Protein AF-A0A0M0J8D7-F1 (afdb_monomer_lite)

Structure (mmCIF, N/CA/C/O backbone):
data_AF-A0A0M0J8D7-F1
#
_entry.id   AF-A0A0M0J8D7-F1
#
loop_
_atom_site.group_PDB
_atom_site.id
_atom_site.type_symbol
_atom_site.label_atom_id
_atom_site.label_alt_id
_atom_site.label_comp_id
_atom_site.label_asym_id
_atom_site.label_entity_id
_atom_site.label_seq_id
_atom_site.pdbx_PDB_ins_code
_atom_site.Cartn_x
_atom_site.Cartn_y
_atom_site.Cartn_z
_atom_site.occupancy
_atom_site.B_iso_or_equiv
_atom_site.auth_seq_id
_atom_site.auth_comp_id
_atom_site.auth_asym_id
_atom_site.auth_atom_id
_atom_site.pdbx_PDB_model_num
ATOM 1 N N . MET A 1 1 ? 0.378 -67.282 16.153 1.00 37.81 1 MET A N 1
ATOM 2 C CA . MET A 1 1 ? 0.853 -68.484 16.860 1.00 37.81 1 MET A CA 1
ATOM 3 C C . MET A 1 1 ? 2.179 -68.114 17.503 1.00 37.81 1 MET A C 1
ATOM 5 O O . MET A 1 1 ? 3.101 -67.848 16.753 1.00 37.81 1 MET A O 1
ATOM 9 N N . ARG A 1 2 ? 2.188 -68.047 18.844 1.00 37.50 2 ARG A N 1
ATOM 10 C CA . ARG A 1 2 ? 3.319 -68.252 19.772 1.00 37.50 2 ARG A CA 1
ATOM 11 C C . ARG A 1 2 ? 4.526 -67.300 19.645 1.00 37.50 2 ARG A C 1
ATOM 13 O O . ARG A 1 2 ? 5.194 -67.279 18.626 1.00 37.50 2 ARG A O 1
ATOM 20 N N . ASP A 1 3 ? 4.711 -66.379 20.596 1.00 36.59 3 ASP A N 1
ATOM 21 C CA . ASP A 1 3 ? 5.315 -66.588 21.939 1.00 36.59 3 ASP A CA 1
ATOM 22 C C . ASP A 1 3 ? 6.854 -66.568 21.854 1.00 36.59 3 ASP A C 1
ATOM 24 O O . ASP A 1 3 ? 7.405 -67.104 20.905 1.00 36.59 3 ASP A O 1
ATOM 28 N N . LEU A 1 4 ? 7.662 -66.074 22.793 1.00 40.12 4 LEU A N 1
ATOM 29 C CA . LEU A 1 4 ? 7.554 -65.312 24.045 1.00 40.12 4 LEU A CA 1
ATOM 30 C C . LEU A 1 4 ? 9.008 -65.317 24.617 1.00 40.12 4 LEU A C 1
ATOM 32 O O . LEU A 1 4 ? 9.836 -66.108 24.172 1.00 40.12 4 LEU A O 1
ATOM 36 N N . ILE A 1 5 ? 9.248 -64.547 25.689 1.00 43.06 5 ILE A N 1
ATOM 37 C CA . ILE A 1 5 ? 10.208 -64.826 26.800 1.00 43.06 5 ILE A CA 1
ATOM 38 C C . ILE A 1 5 ? 11.645 -64.329 26.577 1.00 43.06 5 ILE A C 1
ATOM 40 O O . ILE A 1 5 ? 12.376 -64.832 25.739 1.00 43.06 5 ILE A O 1
ATOM 44 N N . ARG A 1 6 ? 12.047 -63.222 27.224 1.00 38.97 6 ARG A N 1
ATOM 45 C CA . ARG A 1 6 ? 12.309 -62.964 28.671 1.00 38.97 6 ARG A CA 1
ATOM 46 C C . ARG A 1 6 ? 13.721 -63.388 29.090 1.00 38.97 6 ARG A C 1
ATOM 48 O O . ARG A 1 6 ? 14.104 -64.540 28.954 1.00 38.97 6 ARG A O 1
ATOM 55 N N . GLY A 1 7 ? 14.381 -62.468 29.785 1.00 33.91 7 GLY A N 1
ATOM 56 C CA . GLY A 1 7 ? 15.445 -62.745 30.743 1.00 33.91 7 GLY A CA 1
ATOM 57 C C . GLY A 1 7 ? 15.498 -61.608 31.764 1.00 33.91 7 GLY A C 1
ATOM 58 O O . GLY A 1 7 ? 15.910 -60.504 31.435 1.00 33.91 7 GLY A O 1
ATOM 59 N N . ALA A 1 8 ? 15.005 -61.878 32.970 1.00 40.25 8 ALA A N 1
ATOM 60 C CA . ALA A 1 8 ? 14.951 -61.005 34.141 1.00 40.25 8 ALA A CA 1
ATOM 61 C C . ALA A 1 8 ? 15.731 -61.661 35.287 1.00 40.25 8 ALA A C 1
ATOM 63 O O . ALA A 1 8 ? 15.717 -62.884 35.329 1.00 40.25 8 ALA A O 1
ATOM 64 N N . THR A 1 9 ? 16.294 -60.867 36.213 1.00 37.16 9 THR A N 1
ATOM 65 C CA . THR A 1 9 ? 16.461 -61.112 37.680 1.00 37.16 9 THR A CA 1
ATOM 66 C C . THR A 1 9 ? 17.324 -59.969 38.249 1.00 37.16 9 THR A C 1
ATOM 68 O O . THR A 1 9 ? 18.354 -59.672 37.657 1.00 37.16 9 THR A O 1
ATOM 71 N N . ILE A 1 10 ? 16.919 -59.123 39.211 1.00 41.34 10 ILE A N 1
ATOM 72 C CA . ILE A 1 10 ? 16.513 -59.272 40.636 1.00 41.34 10 ILE A CA 1
ATOM 73 C C . ILE A 1 10 ? 17.674 -59.635 41.588 1.00 41.34 10 ILE A C 1
ATOM 75 O O . ILE A 1 10 ? 18.275 -60.693 41.458 1.00 41.34 10 ILE A O 1
ATOM 79 N N . GLY A 1 11 ? 17.878 -58.789 42.611 1.00 33.66 11 GLY A N 1
ATOM 80 C CA . GLY A 1 11 ? 18.661 -59.043 43.835 1.00 33.66 11 GLY A CA 1
ATOM 81 C C . GLY A 1 11 ? 18.731 -57.785 44.725 1.00 33.66 11 GLY A C 1
ATOM 82 O O . GLY A 1 11 ? 19.517 -56.893 44.447 1.00 33.66 11 GLY A O 1
ATOM 83 N N . VAL A 1 12 ? 17.727 -57.508 45.570 1.00 36.34 12 VAL A N 1
ATOM 84 C CA . VAL A 1 12 ? 17.666 -57.741 47.039 1.00 36.34 12 VAL A CA 1
ATOM 85 C C . VAL A 1 12 ? 18.679 -56.947 47.897 1.00 36.34 12 VAL A C 1
ATOM 87 O O . VAL A 1 12 ? 19.819 -57.345 48.076 1.00 36.34 12 VAL A O 1
ATOM 90 N N . GLY A 1 13 ? 18.178 -55.850 48.482 1.00 37.44 13 GLY A N 1
ATOM 91 C CA . GLY A 1 13 ? 18.170 -55.487 49.912 1.00 37.44 13 GLY A CA 1
ATOM 92 C C . GLY A 1 13 ? 19.424 -55.563 50.801 1.00 37.44 13 GLY A C 1
ATOM 93 O O . GLY A 1 13 ? 19.939 -56.640 51.076 1.00 37.44 13 GLY A O 1
ATOM 94 N N . ARG A 1 14 ? 19.723 -54.442 51.482 1.00 45.62 14 ARG A N 1
ATOM 95 C CA . ARG A 1 14 ? 20.054 -54.412 52.924 1.00 45.62 14 ARG A CA 1
ATOM 96 C C . ARG A 1 14 ? 19.881 -53.002 53.516 1.00 45.62 14 ARG A C 1
ATOM 98 O O . ARG A 1 14 ? 20.359 -52.022 52.962 1.00 45.62 14 ARG A O 1
ATOM 105 N N . ARG A 1 15 ? 19.165 -52.929 54.643 1.00 46.25 15 ARG A N 1
ATOM 106 C CA . ARG A 1 15 ? 19.035 -51.765 55.542 1.00 46.25 15 ARG A CA 1
ATOM 107 C C . ARG A 1 15 ? 20.333 -51.594 56.334 1.00 46.25 15 ARG A C 1
ATOM 109 O O . ARG A 1 15 ? 20.867 -52.626 56.710 1.00 46.25 15 ARG A O 1
ATOM 116 N N . PHE A 1 16 ? 20.734 -50.369 56.693 1.00 33.72 16 PHE A N 1
ATOM 117 C CA . PHE A 1 16 ? 21.273 -50.046 58.027 1.00 33.72 16 PHE A CA 1
ATOM 118 C C . PHE A 1 16 ? 21.328 -48.529 58.298 1.00 33.72 16 PHE A C 1
ATOM 120 O O . PHE A 1 16 ? 21.781 -47.754 57.468 1.00 33.72 16 PHE A O 1
ATOM 127 N N . ALA A 1 17 ? 20.877 -48.207 59.515 1.00 36.12 17 ALA A N 1
ATOM 128 C CA . ALA A 1 17 ? 21.330 -47.193 60.470 1.00 36.12 17 ALA A CA 1
ATOM 129 C C . ALA A 1 17 ? 21.266 -45.682 60.157 1.00 36.12 17 ALA A C 1
ATOM 131 O O . ALA A 1 17 ? 21.927 -45.130 59.287 1.00 36.12 17 ALA A O 1
ATOM 132 N N . ILE A 1 18 ? 20.498 -45.043 61.039 1.00 43.62 18 ILE A N 1
ATOM 133 C CA . ILE A 1 18 ? 20.386 -43.625 61.365 1.00 43.62 18 ILE A CA 1
ATOM 134 C C . ILE A 1 18 ? 21.693 -43.143 62.010 1.00 43.62 18 ILE A C 1
ATOM 136 O O . ILE A 1 18 ? 22.132 -43.746 62.987 1.00 43.62 18 ILE A O 1
ATOM 140 N N . THR A 1 19 ? 22.211 -41.998 61.563 1.00 40.44 19 THR A N 1
ATOM 141 C CA . THR A 1 19 ? 23.046 -41.124 62.400 1.00 40.44 19 THR A CA 1
ATOM 142 C C . THR A 1 19 ? 22.584 -39.686 62.203 1.00 40.44 19 THR A C 1
ATOM 144 O O . THR A 1 19 ? 22.763 -39.097 61.140 1.00 40.44 19 THR A O 1
ATOM 147 N N . ALA A 1 20 ? 21.941 -39.143 63.234 1.00 43.81 20 ALA A N 1
ATOM 148 C CA . ALA A 1 20 ? 21.615 -37.732 63.338 1.00 43.81 20 ALA A CA 1
ATOM 149 C C . ALA A 1 20 ? 22.877 -36.945 63.713 1.00 43.81 20 ALA A C 1
ATOM 151 O O . ALA A 1 20 ? 23.539 -37.266 64.698 1.00 43.81 20 ALA A O 1
ATOM 152 N N . LEU A 1 21 ? 23.174 -35.893 62.956 1.00 41.44 21 LEU A N 1
ATOM 153 C CA . LEU A 1 21 ? 24.102 -34.837 63.345 1.00 41.44 21 LEU A CA 1
ATOM 154 C C . LEU A 1 21 ? 23.408 -33.507 63.061 1.00 41.44 21 LEU A C 1
ATOM 156 O O . LEU A 1 21 ? 23.333 -33.042 61.926 1.00 41.44 21 LEU A O 1
ATOM 160 N N . ALA A 1 22 ? 22.828 -32.942 64.117 1.00 42.38 22 ALA A N 1
ATOM 161 C CA . ALA A 1 22 ? 22.293 -31.595 64.121 1.00 42.38 22 ALA A CA 1
ATOM 162 C C . ALA A 1 22 ? 23.469 -30.611 64.151 1.00 42.38 22 ALA A C 1
ATOM 164 O O . ALA A 1 22 ? 24.171 -30.516 65.155 1.00 42.38 22 ALA A O 1
ATOM 165 N N . TYR A 1 23 ? 23.670 -29.879 63.057 1.00 40.47 23 TYR A N 1
ATOM 166 C CA . TYR A 1 23 ? 24.496 -28.677 63.055 1.00 40.47 23 TYR A CA 1
ATOM 167 C C . TYR A 1 23 ? 23.589 -27.450 63.004 1.00 40.47 23 TYR A C 1
ATOM 169 O O . TYR A 1 23 ? 22.896 -27.191 62.023 1.00 40.47 23 TYR A O 1
ATOM 177 N N . SER A 1 24 ? 23.603 -26.719 64.114 1.00 42.72 24 SER A N 1
ATOM 178 C CA . SER A 1 24 ? 23.078 -25.366 64.259 1.00 42.72 24 SER A CA 1
ATOM 179 C C . SER A 1 24 ? 23.873 -24.423 63.351 1.00 42.72 24 SER A C 1
ATOM 181 O O . SER A 1 24 ? 25.087 -24.298 63.519 1.00 42.72 24 SER A O 1
ATOM 183 N N . MET A 1 25 ? 23.191 -23.733 62.437 1.00 45.09 25 MET A N 1
ATOM 184 C CA . MET A 1 25 ? 23.732 -22.591 61.697 1.00 45.09 25 MET A CA 1
ATOM 185 C C . MET A 1 25 ? 22.893 -21.340 62.013 1.00 45.09 25 MET A C 1
ATOM 187 O O . MET A 1 25 ? 21.662 -21.414 61.971 1.00 45.09 25 MET A O 1
ATOM 191 N N . PRO A 1 26 ? 23.528 -20.205 62.352 1.00 42.81 26 PRO A N 1
ATOM 192 C CA . PRO A 1 26 ? 22.847 -18.976 62.734 1.00 42.81 26 PRO A CA 1
ATOM 193 C C . PRO A 1 26 ? 22.347 -18.167 61.525 1.00 42.81 26 PRO A C 1
ATOM 195 O O . PRO A 1 26 ? 23.035 -18.028 60.521 1.00 42.81 26 PRO A O 1
ATOM 198 N N . GLY A 1 27 ? 21.143 -17.610 61.691 1.00 42.28 27 GLY A N 1
ATOM 199 C CA . GLY A 1 27 ? 20.664 -16.316 61.191 1.00 42.28 27 GLY A CA 1
ATOM 200 C C . GLY A 1 27 ? 21.062 -15.846 59.789 1.00 42.28 27 GLY A C 1
ATOM 201 O O . GLY A 1 27 ? 22.088 -15.197 59.621 1.00 42.28 27 GLY A O 1
ATOM 202 N N . PHE A 1 28 ? 20.133 -15.977 58.839 1.00 43.53 28 PHE A N 1
ATOM 203 C CA . PHE A 1 28 ? 20.026 -15.048 57.713 1.00 43.53 28 PHE A CA 1
ATOM 204 C C . PHE A 1 28 ? 18.751 -14.212 57.864 1.00 43.53 28 PHE A C 1
ATOM 206 O O . PHE A 1 28 ? 17.645 -14.740 57.980 1.00 43.53 28 PHE A O 1
ATOM 213 N N . LEU A 1 29 ? 18.937 -12.892 57.899 1.00 45.25 29 LEU A N 1
ATOM 214 C CA . LEU A 1 29 ? 17.895 -11.870 57.892 1.00 45.25 29 LEU A CA 1
ATOM 215 C C . LEU A 1 29 ? 17.047 -12.001 56.619 1.00 45.25 29 LEU A C 1
ATOM 217 O O . LEU A 1 29 ? 17.518 -11.709 55.520 1.00 45.25 29 LEU A O 1
ATOM 221 N N . ALA A 1 30 ? 15.786 -12.407 56.769 1.00 41.81 30 ALA A N 1
ATOM 222 C CA . ALA A 1 30 ? 14.791 -12.298 55.712 1.00 41.81 30 ALA A CA 1
ATOM 223 C C . ALA A 1 30 ? 14.386 -10.824 55.570 1.00 41.81 30 ALA A C 1
ATOM 225 O O . ALA A 1 30 ? 13.682 -10.273 56.417 1.00 41.81 30 ALA A O 1
ATOM 226 N N . THR A 1 31 ? 14.841 -10.167 54.506 1.00 46.31 31 THR A N 1
ATOM 227 C CA . THR A 1 31 ? 14.277 -8.885 54.080 1.00 46.31 31 THR A CA 1
ATOM 228 C C . THR A 1 31 ? 12.949 -9.168 53.381 1.00 46.31 31 THR A C 1
ATOM 230 O O . THR A 1 31 ? 12.898 -9.757 52.303 1.00 46.31 31 THR A O 1
ATOM 233 N N . ALA A 1 32 ? 11.845 -8.802 54.030 1.00 47.59 32 ALA A N 1
ATOM 234 C CA . ALA A 1 32 ? 10.519 -8.868 53.435 1.00 47.59 32 ALA A CA 1
ATOM 235 C C . ALA A 1 32 ? 10.397 -7.774 52.362 1.00 47.59 32 ALA A C 1
ATOM 237 O O . ALA A 1 32 ? 10.208 -6.601 52.678 1.00 47.59 32 ALA A O 1
ATOM 238 N N . TYR A 1 33 ? 10.524 -8.150 51.089 1.00 47.41 33 TYR A N 1
ATOM 239 C CA . TYR A 1 33 ? 10.099 -7.304 49.976 1.00 47.41 33 TYR A CA 1
ATOM 240 C C . TYR A 1 33 ? 8.565 -7.336 49.904 1.00 47.41 33 TYR A C 1
ATOM 242 O O . TYR A 1 33 ? 7.971 -8.321 49.458 1.00 47.41 33 TYR A O 1
ATOM 250 N N . ASP A 1 34 ? 7.935 -6.258 50.377 1.00 46.12 34 ASP A N 1
ATOM 251 C CA . ASP A 1 34 ? 6.499 -5.984 50.255 1.00 46.12 34 ASP A CA 1
ATOM 252 C C . ASP A 1 34 ? 6.120 -5.927 48.765 1.00 46.12 34 ASP A C 1
ATOM 254 O O . ASP A 1 34 ? 6.292 -4.921 48.075 1.00 46.12 34 ASP A O 1
ATOM 258 N N . SER A 1 35 ? 5.662 -7.060 48.235 1.00 46.75 35 SER A N 1
ATOM 259 C CA . SER A 1 35 ? 5.188 -7.183 46.860 1.00 46.75 35 SER A CA 1
ATOM 260 C C . SER A 1 35 ? 3.765 -6.640 46.771 1.00 46.75 35 SER A C 1
ATOM 262 O O . SER A 1 35 ? 2.796 -7.399 46.707 1.00 46.75 35 SER A O 1
ATOM 264 N N . ARG A 1 36 ? 3.624 -5.311 46.745 1.00 48.12 36 ARG A N 1
ATOM 265 C CA . ARG A 1 36 ? 2.353 -4.664 46.402 1.00 48.12 36 ARG A CA 1
ATOM 266 C C . ARG A 1 36 ? 2.020 -4.944 44.940 1.00 48.12 36 ARG A C 1
ATOM 268 O O . ARG A 1 36 ? 2.460 -4.243 44.032 1.00 48.12 36 ARG A O 1
ATOM 275 N N . ARG A 1 37 ? 1.207 -5.975 44.709 1.00 48.69 37 ARG A N 1
ATOM 276 C CA . ARG A 1 37 ? 0.473 -6.144 43.454 1.00 48.69 37 ARG A CA 1
ATOM 277 C C . ARG A 1 37 ? -0.537 -5.004 43.338 1.00 48.69 37 ARG A C 1
ATOM 279 O O . ARG A 1 37 ? -1.601 -5.050 43.944 1.00 48.69 37 ARG A O 1
ATOM 286 N N . ILE A 1 38 ? -0.203 -3.987 42.551 1.00 44.97 38 ILE A N 1
ATOM 287 C CA . ILE A 1 38 ? -1.183 -3.018 42.060 1.00 44.97 38 ILE A CA 1
ATOM 288 C C . ILE A 1 38 ? -1.980 -3.723 40.960 1.00 44.97 38 ILE A C 1
ATOM 290 O O . ILE A 1 38 ? -1.576 -3.758 39.801 1.00 44.97 38 ILE A O 1
ATOM 294 N N . THR A 1 39 ? -3.102 -4.339 41.319 1.00 46.41 39 THR A N 1
ATOM 295 C CA . THR A 1 39 ? -4.117 -4.750 40.345 1.00 46.41 39 THR A CA 1
ATOM 296 C C . THR A 1 39 ? -4.970 -3.536 40.001 1.00 46.41 39 THR A C 1
ATOM 298 O O . THR A 1 39 ? -5.992 -3.290 40.636 1.00 46.41 39 THR A O 1
ATOM 301 N N . ALA A 1 40 ? -4.551 -2.763 39.002 1.00 43.03 40 ALA A N 1
ATOM 302 C CA . ALA A 1 40 ? -5.431 -1.816 38.328 1.00 43.03 40 ALA A CA 1
ATOM 303 C C . ALA A 1 40 ? -6.112 -2.542 37.158 1.00 43.03 40 ALA A C 1
ATOM 305 O O . ALA A 1 40 ? -5.673 -2.461 36.015 1.00 43.03 40 ALA A O 1
ATOM 306 N N . ALA A 1 41 ? -7.168 -3.300 37.455 1.00 45.81 41 ALA A N 1
ATOM 307 C CA . ALA A 1 41 ? -8.135 -3.682 36.434 1.00 45.81 41 ALA A CA 1
ATOM 308 C C . ALA A 1 41 ? -9.018 -2.453 36.182 1.00 45.81 41 ALA A C 1
ATOM 310 O O . ALA A 1 41 ? -9.966 -2.198 36.922 1.00 45.81 41 ALA A O 1
ATOM 311 N N . ALA A 1 42 ? -8.649 -1.641 35.191 1.00 50.19 42 ALA A N 1
ATOM 312 C CA . ALA A 1 42 ? -9.525 -0.593 34.691 1.00 50.19 42 ALA A CA 1
ATOM 313 C C . ALA A 1 42 ? -10.775 -1.263 34.104 1.00 50.19 42 ALA A C 1
ATOM 315 O O . ALA A 1 42 ? -10.676 -2.106 33.212 1.00 50.19 42 ALA A O 1
ATOM 316 N N . ALA A 1 43 ? -11.941 -0.918 34.648 1.00 42.47 43 ALA A N 1
ATOM 317 C CA . ALA A 1 43 ? -13.224 -1.301 34.089 1.00 42.47 43 ALA A CA 1
ATOM 318 C C . ALA A 1 43 ? -13.313 -0.752 32.658 1.00 42.47 43 ALA A C 1
ATOM 320 O O . ALA A 1 43 ? -13.221 0.457 32.448 1.00 42.47 43 ALA A O 1
ATOM 321 N N . ALA A 1 44 ? -13.449 -1.643 31.677 1.00 48.84 44 ALA A N 1
ATOM 322 C CA . ALA A 1 44 ? -13.788 -1.254 30.320 1.00 48.84 44 ALA A CA 1
ATOM 323 C C . ALA A 1 44 ? -15.239 -0.759 30.334 1.00 48.84 44 ALA A C 1
ATOM 325 O O . ALA A 1 44 ? -16.164 -1.557 30.483 1.00 48.84 44 ALA A O 1
ATOM 326 N N . GLU A 1 45 ? -15.441 0.556 30.232 1.00 49.09 45 GLU A N 1
ATOM 327 C CA . GLU A 1 45 ? -16.731 1.078 29.790 1.00 49.09 45 GLU A CA 1
ATOM 328 C C . GLU A 1 45 ? -17.041 0.485 28.413 1.00 49.09 45 GLU A C 1
ATOM 330 O O . GLU A 1 45 ? -16.179 0.450 27.530 1.00 49.09 45 GLU A O 1
ATOM 335 N N . ASP A 1 46 ? -18.277 0.027 28.232 1.00 46.31 46 ASP A N 1
ATOM 336 C CA . ASP A 1 46 ? -18.786 -0.470 26.957 1.00 46.31 46 ASP A CA 1
ATOM 337 C C . ASP A 1 46 ? -19.027 0.726 26.019 1.00 46.31 46 ASP A C 1
ATOM 339 O O . ASP A 1 46 ? -20.144 1.214 25.821 1.00 46.31 46 ASP A O 1
ATOM 343 N N . VAL A 1 47 ? -17.932 1.297 25.511 1.00 63.75 47 VAL A N 1
ATOM 344 C CA . VAL A 1 47 ? -17.972 2.418 24.575 1.00 63.75 47 VAL A CA 1
ATOM 345 C C . VAL A 1 47 ? -18.508 1.894 23.251 1.00 63.75 47 VAL A C 1
ATOM 347 O O . VAL A 1 47 ? -17.799 1.262 22.465 1.00 63.75 47 VAL A O 1
ATOM 350 N N . LYS A 1 48 ? -19.779 2.190 22.971 1.00 75.38 48 LYS A N 1
ATOM 351 C CA . LYS A 1 48 ? -20.396 1.887 21.680 1.00 75.38 48 LYS A CA 1
ATOM 352 C C . LYS A 1 48 ? -19.705 2.693 20.576 1.00 75.38 48 LYS A C 1
ATOM 354 O O . LYS A 1 48 ? -20.008 3.870 20.374 1.00 75.38 48 LYS A O 1
ATOM 359 N N . LEU A 1 49 ? -18.792 2.041 19.858 1.00 82.44 49 LEU A N 1
ATOM 360 C CA . LEU A 1 49 ? -18.052 2.632 18.745 1.00 82.44 49 LEU A CA 1
ATOM 361 C C . LEU A 1 49 ? -19.014 3.166 17.676 1.00 82.44 49 LEU A C 1
ATOM 363 O O . LEU A 1 49 ? -19.947 2.478 17.250 1.00 82.44 49 LEU A O 1
ATOM 367 N N . LYS A 1 50 ? -18.773 4.400 17.224 1.00 91.69 50 LYS A N 1
ATOM 368 C CA . LYS A 1 50 ? -19.508 5.032 16.123 1.00 91.69 50 LYS A CA 1
ATOM 369 C C . LYS A 1 50 ? -18.574 5.210 14.935 1.00 91.69 50 LYS A C 1
ATOM 371 O O . LYS A 1 50 ? -17.463 5.710 15.080 1.00 91.69 50 LYS A O 1
ATOM 376 N N . PHE A 1 51 ? -19.050 4.847 13.749 1.00 95.31 51 PHE A N 1
ATOM 377 C CA . PHE A 1 51 ? -18.296 4.979 12.506 1.00 95.31 51 PHE A CA 1
ATOM 378 C C . PHE A 1 51 ? -19.010 5.929 11.550 1.00 95.31 51 PHE A C 1
ATOM 380 O O . PHE A 1 51 ? -20.217 5.826 11.331 1.00 95.31 51 PHE A O 1
ATOM 387 N N . LYS A 1 52 ? -18.247 6.842 10.951 1.00 95.62 52 LYS A N 1
ATOM 388 C CA . LYS A 1 52 ? -18.687 7.669 9.832 1.00 95.62 52 LYS A CA 1
ATOM 389 C C . LYS A 1 52 ? -18.427 6.911 8.533 1.00 95.62 52 LYS A C 1
ATOM 391 O O . LYS A 1 52 ? -17.284 6.555 8.251 1.00 95.62 52 LYS A O 1
ATOM 396 N N . ARG A 1 53 ? -19.474 6.699 7.728 1.00 96.94 53 ARG A N 1
ATOM 397 C CA . ARG A 1 53 ? -19.349 6.139 6.373 1.00 96.94 53 ARG A CA 1
ATOM 398 C C . ARG A 1 53 ? -18.565 7.096 5.472 1.00 96.94 53 ARG A C 1
ATOM 400 O O . ARG A 1 53 ? -18.795 8.305 5.507 1.00 96.94 53 ARG A O 1
ATOM 407 N N . LEU A 1 54 ? -17.668 6.546 4.660 1.00 97.06 54 LEU A N 1
ATOM 408 C CA . LEU A 1 54 ? -16.926 7.286 3.643 1.00 97.06 54 LEU A CA 1
ATOM 409 C C . LEU A 1 54 ? -17.649 7.202 2.292 1.00 97.06 54 LEU A C 1
ATOM 411 O O . LEU A 1 54 ? -18.176 6.155 1.917 1.00 97.06 54 LEU A O 1
ATOM 415 N N . SER A 1 55 ? -17.709 8.333 1.593 1.00 94.31 55 SER A N 1
ATOM 416 C CA . SER A 1 55 ? -18.208 8.452 0.223 1.00 94.31 55 SER A CA 1
ATOM 417 C C . SER A 1 55 ? -17.504 9.647 -0.433 1.00 94.31 55 SER A C 1
ATOM 419 O O . SER A 1 55 ? -17.814 10.782 -0.060 1.00 94.31 55 SER A O 1
ATOM 421 N N . PRO A 1 56 ? -16.557 9.430 -1.364 1.00 95.62 56 PRO A N 1
ATOM 422 C CA . PRO A 1 56 ? -16.069 8.131 -1.851 1.00 95.62 56 PRO A CA 1
ATOM 423 C C . PRO A 1 56 ? -15.333 7.314 -0.771 1.00 95.62 56 PRO A C 1
ATOM 425 O O . PRO A 1 56 ? -14.962 7.846 0.278 1.00 95.62 56 PRO A O 1
ATOM 428 N N . ILE A 1 57 ? -15.160 6.011 -1.019 1.00 96.88 57 ILE A N 1
ATOM 429 C CA . ILE A 1 57 ? -14.329 5.136 -0.176 1.00 96.88 57 ILE A CA 1
ATOM 430 C C . ILE A 1 57 ? -12.845 5.510 -0.305 1.00 96.88 57 ILE A C 1
ATOM 432 O O . ILE A 1 57 ? -12.453 6.225 -1.226 1.00 96.88 57 ILE A O 1
ATOM 436 N N . GLN A 1 58 ? -12.027 5.028 0.626 1.00 97.81 58 GLN A N 1
ATOM 437 C CA . GLN A 1 58 ? -10.570 5.205 0.614 1.00 97.81 58 GLN A CA 1
ATOM 438 C C . GLN A 1 58 ? -9.873 3.846 0.545 1.00 97.81 58 GLN A C 1
ATOM 440 O O . GLN A 1 58 ? -10.528 2.811 0.659 1.00 97.81 58 GLN A O 1
ATOM 445 N N . PHE A 1 59 ? -8.550 3.834 0.387 1.00 97.69 59 PHE A N 1
ATOM 446 C CA . PHE A 1 59 ? -7.793 2.600 0.179 1.00 97.69 59 PHE A CA 1
ATOM 447 C C . PHE A 1 59 ? -6.548 2.576 1.055 1.00 97.69 59 PHE A C 1
ATOM 449 O O . PHE A 1 59 ? -5.759 3.520 1.042 1.00 97.69 59 PHE A O 1
ATOM 456 N N . ILE A 1 60 ? -6.353 1.497 1.810 1.00 98.19 60 ILE A N 1
ATOM 457 C CA . ILE A 1 60 ? -5.131 1.288 2.592 1.00 98.19 60 ILE A CA 1
ATOM 458 C C . ILE A 1 60 ? -4.214 0.343 1.828 1.00 98.19 60 ILE A C 1
ATOM 460 O O . ILE A 1 60 ? -4.611 -0.778 1.522 1.00 98.19 60 ILE A O 1
ATOM 464 N N . ALA A 1 61 ? -2.978 0.777 1.584 1.00 97.50 61 ALA A N 1
ATOM 465 C CA . ALA A 1 61 ? -1.885 -0.093 1.173 1.00 97.50 61 ALA A CA 1
ATOM 466 C C . ALA A 1 61 ? -1.253 -0.696 2.435 1.00 97.50 61 ALA A C 1
ATOM 468 O O . ALA A 1 61 ? -0.534 -0.008 3.167 1.00 97.50 61 ALA A O 1
ATOM 469 N N . ALA A 1 62 ? -1.532 -1.971 2.695 1.00 97.38 62 ALA A N 1
ATOM 470 C CA . ALA A 1 62 ? -1.138 -2.686 3.902 1.00 97.38 62 ALA A CA 1
ATOM 471 C C . ALA A 1 62 ? -0.072 -3.746 3.614 1.00 97.38 62 ALA A C 1
ATOM 473 O O . ALA A 1 62 ? -0.217 -4.589 2.729 1.00 97.38 62 ALA A O 1
ATOM 474 N N . LYS A 1 63 ? 0.987 -3.751 4.422 1.00 96.06 63 LYS A N 1
ATOM 475 C CA . LYS A 1 63 ? 2.023 -4.784 4.398 1.00 96.06 63 LYS A CA 1
ATOM 476 C C . LYS A 1 63 ? 1.910 -5.679 5.625 1.00 96.06 63 LYS A C 1
ATOM 478 O O . LYS A 1 63 ? 2.109 -5.214 6.746 1.00 96.06 63 LYS A O 1
ATOM 483 N N . GLY A 1 64 ? 1.682 -6.966 5.408 1.00 94.94 64 GLY A N 1
ATOM 484 C CA . GLY A 1 64 ? 1.600 -7.962 6.468 1.00 94.94 64 GLY A CA 1
ATOM 485 C C . GLY A 1 64 ? 1.540 -9.373 5.903 1.00 94.94 64 GLY A C 1
ATOM 486 O O . GLY A 1 64 ? 1.482 -9.561 4.688 1.00 94.94 64 GLY A O 1
ATOM 487 N N . ASP A 1 65 ? 1.577 -10.355 6.796 1.00 95.06 65 ASP A N 1
ATOM 488 C CA . ASP A 1 65 ? 1.276 -11.740 6.449 1.00 95.06 65 ASP A CA 1
ATOM 489 C C . ASP A 1 65 ? -0.217 -11.844 6.065 1.00 95.06 65 ASP A C 1
ATOM 491 O O . ASP A 1 65 ? -1.058 -11.403 6.857 1.00 95.06 65 ASP A O 1
ATOM 495 N N . PRO A 1 66 ? -0.570 -12.360 4.868 1.00 94.00 66 PRO A N 1
ATOM 496 C CA . PRO A 1 66 ? -1.964 -12.509 4.446 1.00 94.00 66 PRO A CA 1
ATOM 497 C C . PRO A 1 66 ? -2.810 -13.340 5.420 1.00 94.00 66 PRO A C 1
ATOM 499 O O . PRO A 1 66 ? -4.003 -13.071 5.544 1.00 94.00 66 PRO A O 1
ATOM 502 N N . ASP A 1 67 ? -2.209 -14.285 6.144 1.00 96.38 67 ASP A N 1
ATOM 503 C CA . ASP A 1 67 ? -2.925 -15.174 7.064 1.00 96.38 67 ASP A CA 1
ATOM 504 C C . ASP A 1 67 ? -3.042 -14.591 8.486 1.00 96.38 67 ASP A C 1
ATOM 506 O O . ASP A 1 67 ? -3.678 -15.177 9.364 1.00 96.38 67 ASP A O 1
ATOM 510 N N . ALA A 1 68 ? -2.465 -13.411 8.735 1.00 98.00 68 ALA A N 1
ATOM 511 C CA . ALA A 1 68 ? -2.500 -12.772 10.043 1.00 98.00 68 ALA A CA 1
ATOM 512 C C . ALA A 1 68 ? -3.763 -11.925 10.252 1.00 98.00 68 ALA A C 1
ATOM 514 O O . ALA A 1 68 ? -4.185 -11.155 9.389 1.00 98.00 68 ALA A O 1
ATOM 515 N N . SER A 1 69 ? -4.318 -11.998 11.463 1.00 98.50 69 SER A N 1
ATOM 516 C CA . SER A 1 69 ? -5.365 -11.093 11.957 1.00 98.50 69 SER A CA 1
ATOM 517 C C . SER A 1 69 ? -4.809 -9.938 12.801 1.00 98.50 69 SER A C 1
ATOM 519 O O . SER A 1 69 ? -5.566 -9.082 13.252 1.00 98.50 69 SER A O 1
ATOM 521 N N . SER A 1 70 ? -3.501 -9.912 13.063 1.00 98.56 70 SER A N 1
ATOM 522 C CA . SER A 1 70 ? -2.815 -8.858 13.815 1.00 98.56 70 SER A CA 1
ATOM 523 C C . SER A 1 70 ? -1.320 -8.849 13.528 1.00 98.56 70 SER A C 1
ATOM 525 O O . SER A 1 70 ? -0.752 -9.888 13.194 1.00 98.56 70 SER A O 1
ATOM 527 N N . GLY A 1 71 ? -0.660 -7.715 13.737 1.00 98.12 71 GLY A N 1
ATOM 528 C CA . GLY A 1 71 ? 0.782 -7.597 13.558 1.00 98.12 71 GLY A CA 1
ATOM 529 C C . GLY A 1 71 ? 1.331 -6.241 13.985 1.00 98.12 71 GLY A C 1
ATOM 530 O O . GLY A 1 71 ? 0.726 -5.519 14.776 1.00 98.12 71 GLY A O 1
ATOM 531 N N . THR A 1 72 ? 2.502 -5.906 13.452 1.00 98.25 72 THR A N 1
ATOM 532 C CA . THR A 1 72 ? 3.184 -4.614 13.619 1.00 98.25 72 THR A CA 1
ATOM 533 C C . THR A 1 72 ? 3.521 -4.021 12.248 1.00 98.25 72 THR A C 1
ATOM 535 O O . THR A 1 72 ? 3.302 -4.665 11.218 1.00 98.25 72 THR A O 1
ATOM 538 N N . GLY A 1 73 ? 4.065 -2.802 12.208 1.00 97.69 73 GLY A N 1
ATOM 539 C CA . GLY A 1 73 ? 4.531 -2.176 10.970 1.00 97.69 73 GLY A CA 1
ATOM 540 C C . GLY A 1 73 ? 3.506 -1.279 10.271 1.00 97.69 73 GLY A C 1
ATOM 541 O O . GLY A 1 73 ? 3.751 -0.874 9.131 1.00 97.69 73 GLY A O 1
ATOM 542 N N . ALA A 1 74 ? 2.371 -0.972 10.911 1.00 98.19 74 ALA A N 1
ATOM 543 C CA . ALA A 1 74 ? 1.332 -0.117 10.335 1.00 98.19 74 ALA A CA 1
ATOM 544 C C . ALA A 1 74 ? 1.808 1.326 10.087 1.00 98.19 74 ALA A C 1
ATOM 546 O O . ALA A 1 74 ? 1.264 2.010 9.226 1.00 98.19 74 ALA A O 1
ATOM 547 N N . GLU A 1 75 ? 2.877 1.778 10.749 1.00 97.31 75 GLU A N 1
ATOM 548 C CA . GLU A 1 75 ? 3.528 3.070 10.492 1.00 97.31 75 GLU A CA 1
ATOM 549 C C . GLU A 1 75 ? 4.146 3.186 9.096 1.00 97.31 75 GLU A C 1
ATOM 551 O O . GLU A 1 75 ? 4.427 4.286 8.625 1.00 97.31 75 GLU A O 1
ATOM 556 N N . LYS A 1 76 ? 4.346 2.050 8.421 1.00 96.94 76 LYS A N 1
ATOM 557 C CA . LYS A 1 76 ? 4.820 1.997 7.036 1.00 96.94 76 LYS A CA 1
ATOM 558 C C . LYS A 1 76 ? 3.670 1.924 6.041 1.00 96.94 76 LYS A C 1
ATOM 560 O O . LYS A 1 76 ? 3.922 2.071 4.851 1.00 96.94 76 LYS A O 1
ATOM 565 N N . TRP A 1 77 ? 2.445 1.653 6.491 1.00 98.12 77 TRP A N 1
ATOM 566 C CA . TRP A 1 77 ? 1.290 1.518 5.610 1.00 98.12 77 TRP A CA 1
ATOM 567 C C . TRP A 1 77 ? 0.887 2.870 5.025 1.00 98.12 77 TRP A C 1
ATOM 569 O O . TRP A 1 77 ? 1.172 3.934 5.578 1.00 98.12 77 TRP A O 1
ATOM 579 N N . GLY A 1 78 ? 0.217 2.809 3.881 1.00 97.81 78 GLY A N 1
ATOM 580 C CA . GLY A 1 78 ? -0.219 3.985 3.143 1.00 97.81 78 GLY A CA 1
ATOM 581 C C . GLY A 1 78 ? -1.737 4.118 3.095 1.00 97.81 78 GLY A C 1
ATOM 582 O O . GLY A 1 78 ? -2.450 3.121 3.161 1.00 97.81 78 GLY A O 1
ATOM 583 N N . LEU A 1 79 ? -2.224 5.347 2.932 1.00 98.12 79 LEU A N 1
ATOM 584 C CA . LEU A 1 79 ? -3.622 5.678 2.676 1.00 98.12 79 LEU A CA 1
ATOM 585 C C . LEU A 1 79 ? -3.750 6.488 1.379 1.00 98.12 79 LEU A C 1
ATOM 587 O O . LEU A 1 79 ? -3.229 7.603 1.274 1.00 98.12 79 LEU A O 1
ATOM 591 N N . TRP A 1 80 ? -4.522 5.972 0.429 1.00 98.00 80 TRP A N 1
ATOM 592 C CA . TRP A 1 80 ? -5.052 6.744 -0.687 1.00 98.00 80 TRP A CA 1
ATOM 593 C C . TRP A 1 80 ? -6.452 7.251 -0.344 1.00 98.00 80 TRP A C 1
ATOM 595 O O . TRP A 1 80 ? -7.349 6.476 -0.008 1.00 98.00 80 TRP A O 1
ATOM 605 N N . ARG A 1 81 ? -6.639 8.574 -0.405 1.00 97.00 81 ARG A N 1
ATOM 606 C CA . ARG A 1 81 ? -7.944 9.215 -0.160 1.00 97.00 81 ARG A CA 1
ATOM 607 C C . ARG A 1 81 ? -8.846 9.239 -1.395 1.00 97.00 81 ARG A C 1
ATOM 609 O O . ARG A 1 81 ? -10.046 9.439 -1.252 1.00 97.00 81 ARG A O 1
ATOM 616 N N . GLU A 1 82 ? -8.249 9.050 -2.563 1.00 95.19 82 GLU A N 1
ATOM 617 C CA . GLU A 1 82 ? -8.893 8.903 -3.866 1.00 95.19 82 GLU A CA 1
ATOM 618 C C . GLU A 1 82 ? -8.468 7.562 -4.461 1.00 95.19 82 GLU A C 1
ATOM 620 O O . GLU A 1 82 ? -7.429 7.030 -4.075 1.00 95.19 82 GLU A O 1
ATOM 625 N N . ASP A 1 83 ? -9.246 7.025 -5.397 1.00 93.69 83 ASP A N 1
ATOM 626 C CA . ASP A 1 83 ? -8.879 5.798 -6.103 1.00 93.69 83 ASP A CA 1
ATOM 627 C C . ASP A 1 83 ? -7.615 6.026 -6.957 1.00 93.69 83 ASP A C 1
ATOM 629 O O . ASP A 1 83 ? -7.647 6.841 -7.890 1.00 93.69 83 ASP A O 1
ATOM 633 N N . PRO A 1 84 ? -6.490 5.349 -6.654 1.00 93.94 84 PRO A N 1
ATOM 634 C CA . PRO A 1 84 ? -5.252 5.531 -7.399 1.00 93.94 84 PRO A CA 1
ATOM 635 C C . PRO A 1 84 ? -5.285 4.877 -8.791 1.00 93.94 84 PRO A C 1
ATOM 637 O O . PRO A 1 84 ? -4.485 5.263 -9.644 1.00 93.94 84 PRO A O 1
ATOM 640 N N . GLY A 1 85 ? -6.195 3.930 -9.052 1.00 92.69 85 GLY A N 1
ATOM 641 C CA . GLY A 1 85 ? -6.250 3.154 -10.295 1.00 92.69 85 GLY A CA 1
ATOM 642 C C . GLY A 1 85 ? -6.494 4.022 -11.536 1.00 92.69 85 GLY A C 1
ATOM 643 O O . GLY A 1 85 ? -5.631 4.075 -12.416 1.00 92.69 85 GLY A O 1
ATOM 644 N N . PRO A 1 86 ? -7.599 4.792 -11.608 1.00 94.94 86 PRO A N 1
ATOM 645 C CA . PRO A 1 86 ? -7.873 5.706 -12.725 1.00 94.94 86 PRO A CA 1
ATOM 646 C C . PRO A 1 86 ? -6.832 6.822 -12.899 1.00 94.94 86 PRO A C 1
ATOM 648 O O . PRO A 1 86 ? -6.757 7.445 -13.958 1.00 94.94 86 PRO A O 1
ATOM 651 N N . ARG A 1 87 ? -6.040 7.092 -11.855 1.00 95.62 87 ARG A N 1
ATOM 652 C CA . ARG A 1 87 ? -4.980 8.110 -11.834 1.00 95.62 87 ARG A CA 1
ATOM 653 C C . ARG A 1 87 ? -3.624 7.551 -12.282 1.00 95.62 87 ARG A C 1
ATOM 655 O O . ARG A 1 87 ? -2.691 8.336 -12.460 1.00 95.62 87 ARG A O 1
ATOM 662 N N . GLY A 1 88 ? -3.502 6.230 -12.426 1.00 96.69 88 GLY A N 1
ATOM 663 C CA . GLY A 1 88 ? -2.259 5.533 -12.725 1.00 96.69 88 GLY A CA 1
ATOM 664 C C . GLY A 1 88 ? -1.785 5.672 -14.175 1.00 96.69 88 GLY A C 1
ATOM 665 O O . GLY A 1 88 ? -2.503 6.119 -15.071 1.00 96.69 88 GLY A O 1
ATOM 666 N N . VAL A 1 89 ? -0.547 5.247 -14.425 1.00 97.94 89 VAL A N 1
ATOM 667 C CA . VAL A 1 89 ? 0.075 5.223 -15.756 1.00 97.94 89 VAL A CA 1
ATOM 668 C C . VAL A 1 89 ? 0.679 3.849 -16.008 1.00 97.94 89 VAL A C 1
ATOM 670 O O . VAL A 1 89 ? 1.520 3.406 -15.238 1.00 97.94 89 VAL A O 1
ATOM 673 N N . TYR A 1 90 ? 0.302 3.183 -17.100 1.00 98.12 90 TYR A N 1
ATOM 674 C CA . TYR A 1 90 ? 0.878 1.885 -17.467 1.00 98.12 90 TYR A CA 1
ATOM 675 C C . TYR A 1 90 ? 2.411 1.909 -17.543 1.00 98.12 90 TYR A C 1
ATOM 677 O O . TYR A 1 90 ? 2.993 2.851 -18.081 1.00 98.12 90 TYR A O 1
ATOM 685 N N . LEU A 1 91 ? 3.055 0.823 -17.108 1.00 98.25 91 LEU A N 1
ATOM 686 C CA . LEU A 1 91 ? 4.501 0.613 -17.225 1.00 98.25 91 LEU A CA 1
ATOM 687 C C . LEU A 1 91 ? 4.984 0.783 -18.671 1.00 98.25 91 LEU A C 1
ATOM 689 O O . LEU A 1 91 ? 5.986 1.455 -18.899 1.00 98.25 91 LEU A O 1
ATOM 693 N N . ARG A 1 92 ? 4.228 0.264 -19.653 1.00 97.94 92 ARG A N 1
ATOM 694 C CA . ARG A 1 92 ? 4.514 0.446 -21.096 1.00 97.94 92 ARG A CA 1
ATOM 695 C C . ARG A 1 92 ? 4.489 1.900 -21.578 1.00 97.94 92 ARG A C 1
ATOM 697 O O . ARG A 1 92 ? 4.959 2.173 -22.670 1.00 97.94 92 ARG A O 1
ATOM 704 N N . ASP A 1 93 ? 3.909 2.811 -20.801 1.00 97.38 93 ASP A N 1
ATOM 705 C CA . ASP A 1 93 ? 3.829 4.234 -21.125 1.00 97.38 93 ASP A CA 1
ATOM 706 C C . ASP A 1 93 ? 4.783 5.082 -20.261 1.00 97.38 93 ASP A C 1
ATOM 708 O O . ASP A 1 93 ? 4.748 6.311 -20.365 1.00 97.38 93 ASP A O 1
ATOM 712 N N . TYR A 1 94 ? 5.611 4.472 -19.399 1.00 96.69 94 TYR A N 1
ATOM 713 C CA . TYR A 1 94 ? 6.446 5.191 -18.430 1.00 96.69 94 TYR A CA 1
ATOM 714 C C . TYR A 1 94 ? 7.320 6.264 -19.089 1.00 96.69 94 TYR A C 1
ATOM 716 O O . TYR A 1 94 ? 7.269 7.427 -18.682 1.00 96.69 94 TYR A O 1
ATOM 724 N N . GLU A 1 95 ? 8.071 5.917 -20.135 1.00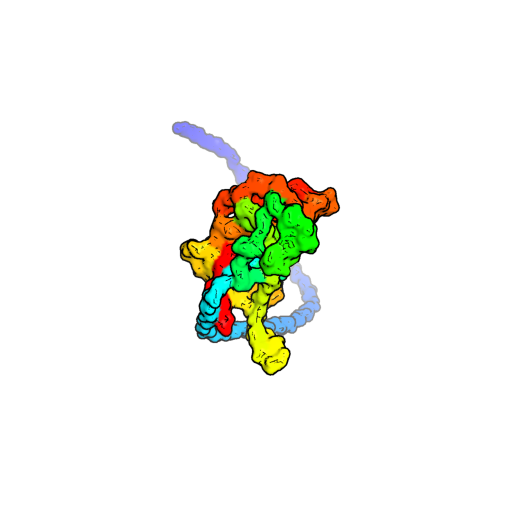 95.75 95 GLU A N 1
ATOM 725 C CA . GLU A 1 95 ? 8.987 6.866 -20.777 1.00 95.75 95 GLU A CA 1
ATOM 726 C C . GLU A 1 95 ? 8.219 8.045 -21.395 1.00 95.75 95 GLU A C 1
ATOM 728 O O . GLU A 1 95 ? 8.561 9.213 -21.200 1.00 95.75 95 GLU A O 1
ATOM 733 N N . LYS A 1 96 ? 7.105 7.755 -22.075 1.00 95.69 96 LYS A N 1
ATOM 734 C CA . LYS A 1 96 ? 6.292 8.753 -22.783 1.00 95.69 96 LYS A CA 1
ATOM 735 C C . LYS A 1 96 ? 5.472 9.655 -21.854 1.00 95.69 96 LYS A C 1
ATOM 737 O O . LYS A 1 96 ? 5.326 10.848 -22.137 1.00 95.69 96 LYS A O 1
ATOM 742 N N . LYS A 1 97 ? 4.862 9.089 -20.810 1.00 96.06 97 LYS A N 1
ATOM 743 C CA . LYS A 1 97 ? 3.876 9.776 -19.957 1.00 96.06 97 LYS A CA 1
ATOM 744 C C . LYS A 1 97 ? 4.437 10.248 -18.619 1.00 96.06 97 LYS A C 1
ATOM 746 O O . LYS A 1 97 ? 3.818 11.123 -18.026 1.00 96.06 97 LYS A O 1
ATOM 751 N N . LEU A 1 98 ? 5.567 9.706 -18.161 1.00 96.38 98 LEU A N 1
ATOM 752 C CA . LEU A 1 98 ? 6.193 10.081 -16.891 1.00 96.38 98 LEU A CA 1
ATOM 753 C C . LEU A 1 98 ? 7.608 10.619 -17.100 1.00 96.38 98 LEU A C 1
ATOM 755 O O . LEU A 1 98 ? 7.820 11.813 -16.901 1.00 96.38 98 LEU A O 1
ATOM 759 N N . ALA A 1 99 ? 8.570 9.799 -17.532 1.00 95.81 99 ALA A N 1
ATOM 760 C CA . ALA A 1 99 ? 9.977 10.214 -17.594 1.00 95.81 99 ALA A CA 1
ATOM 761 C C . ALA A 1 99 ? 10.178 11.441 -18.503 1.00 95.81 99 ALA A C 1
ATOM 763 O O . ALA A 1 99 ? 10.738 12.454 -18.079 1.00 95.81 99 ALA A O 1
ATOM 764 N N . GLY A 1 100 ? 9.599 11.418 -19.708 1.00 94.75 100 GLY A N 1
ATOM 765 C CA . GLY A 1 100 ? 9.604 12.540 -20.653 1.00 94.75 100 GLY A CA 1
ATOM 766 C C . GLY A 1 100 ? 8.793 13.768 -20.211 1.00 94.75 100 GLY A C 1
ATOM 767 O O . GLY A 1 100 ? 8.778 14.779 -20.913 1.00 94.75 100 GLY A O 1
ATOM 768 N N . LYS A 1 101 ? 8.107 13.695 -19.065 1.00 95.56 101 LYS A N 1
ATOM 769 C CA . LYS A 1 101 ? 7.320 14.771 -18.442 1.00 95.56 101 LYS A CA 1
ATOM 770 C C . LYS A 1 101 ? 7.858 15.154 -17.059 1.00 95.56 101 LYS A C 1
ATOM 772 O O . LYS A 1 101 ? 7.125 15.694 -16.239 1.00 95.56 101 LYS A O 1
ATOM 777 N N . GLY A 1 102 ? 9.136 14.873 -16.792 1.00 95.88 102 GLY A N 1
ATOM 778 C CA . GLY A 1 102 ? 9.771 15.211 -15.516 1.00 95.88 102 GLY A CA 1
ATOM 779 C C . GLY A 1 102 ? 9.276 14.356 -14.347 1.00 95.88 102 GLY A C 1
ATOM 780 O O . GLY A 1 102 ? 9.291 14.818 -13.213 1.00 95.88 102 GLY A O 1
ATOM 781 N N . ASN A 1 103 ? 8.836 13.124 -14.623 1.00 96.25 103 ASN A N 1
ATOM 782 C CA . ASN A 1 103 ? 8.236 12.195 -13.661 1.00 96.25 103 ASN A CA 1
ATOM 783 C C . ASN A 1 103 ? 6.927 12.694 -13.025 1.00 96.25 103 ASN A C 1
ATOM 785 O O . ASN A 1 103 ? 6.593 12.284 -11.915 1.00 96.25 103 ASN A O 1
ATOM 789 N N . VAL A 1 104 ? 6.171 13.540 -13.730 1.00 96.69 104 VAL A N 1
ATOM 790 C CA . VAL A 1 104 ? 4.848 14.020 -13.305 1.00 96.69 104 VAL A CA 1
ATOM 791 C C . VAL A 1 104 ? 3.768 13.367 -14.164 1.00 96.69 104 VAL A C 1
ATOM 793 O O . VAL A 1 104 ? 3.808 13.437 -15.393 1.00 96.69 104 VAL A O 1
ATOM 796 N N . ALA A 1 105 ? 2.806 12.716 -13.516 1.00 95.81 105 ALA A N 1
ATOM 797 C CA . ALA A 1 105 ? 1.687 12.047 -14.163 1.00 95.81 105 ALA A CA 1
ATOM 798 C C . ALA A 1 105 ? 0.634 13.045 -14.674 1.00 95.81 105 ALA A C 1
ATOM 800 O O . ALA A 1 105 ? 0.522 14.150 -14.142 1.00 95.81 105 ALA A O 1
ATOM 801 N N . PRO A 1 106 ? -0.229 12.651 -15.633 1.00 94.81 106 PRO A N 1
ATOM 802 C CA . PRO A 1 106 ? -1.340 13.492 -16.089 1.00 94.81 106 PRO A CA 1
ATOM 803 C C . PRO A 1 106 ? -2.277 13.964 -14.966 1.00 94.81 106 PRO A C 1
ATOM 805 O O . PRO A 1 106 ? -2.834 15.053 -15.054 1.00 94.81 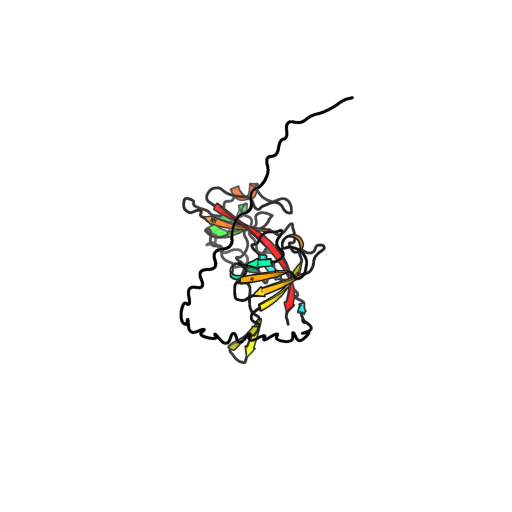106 PRO A O 1
ATOM 808 N N . ALA A 1 107 ? -2.424 13.169 -13.902 1.00 94.56 107 ALA A N 1
ATOM 809 C CA . ALA A 1 107 ? -3.222 13.511 -12.723 1.00 94.56 107 ALA A CA 1
ATOM 810 C C . ALA A 1 107 ? -2.487 14.422 -11.709 1.00 94.56 107 ALA A C 1
ATOM 812 O O . ALA A 1 107 ? -3.015 14.690 -10.632 1.00 94.56 107 ALA A O 1
ATOM 813 N N . GLY A 1 108 ? -1.279 14.898 -12.035 1.00 95.69 108 GLY A N 1
ATOM 814 C CA . GLY A 1 108 ? -0.528 15.896 -11.266 1.00 95.69 108 GLY A CA 1
ATOM 815 C C . GLY A 1 108 ? 0.342 15.354 -10.128 1.00 95.69 108 GLY A C 1
ATOM 816 O O . GLY A 1 108 ? 1.060 16.130 -9.503 1.00 95.69 108 GLY A O 1
ATOM 817 N N . TRP A 1 109 ? 0.313 14.047 -9.858 1.00 96.19 109 TRP A N 1
ATOM 818 C CA . TRP A 1 109 ? 1.204 13.409 -8.886 1.00 96.19 109 TRP A CA 1
ATOM 819 C C . TRP A 1 109 ? 2.575 13.098 -9.501 1.00 96.19 109 TRP A C 1
ATOM 821 O O . TRP A 1 109 ? 2.700 12.920 -10.713 1.00 96.19 109 TRP A O 1
ATOM 831 N N . SER A 1 110 ? 3.605 13.009 -8.659 1.00 95.88 110 SER A N 1
ATOM 832 C CA . SER A 1 110 ? 4.976 12.710 -9.088 1.00 95.88 110 SER A CA 1
ATOM 833 C C . SER A 1 110 ? 5.389 11.289 -8.720 1.00 95.88 110 SER A C 1
ATOM 835 O O . SER A 1 110 ? 5.014 10.784 -7.661 1.00 95.88 110 SER A O 1
ATOM 837 N N . VAL A 1 111 ? 6.207 10.662 -9.565 1.00 95.12 111 VAL A N 1
ATOM 838 C CA . VAL A 1 111 ? 6.833 9.363 -9.291 1.00 95.12 111 VAL A CA 1
ATOM 839 C C . VAL A 1 111 ? 8.308 9.537 -8.935 1.00 95.12 111 VAL A C 1
ATOM 841 O O . VAL A 1 111 ? 9.030 10.273 -9.604 1.00 95.12 111 VAL A O 1
ATOM 844 N N . ASP A 1 112 ? 8.782 8.823 -7.913 1.00 95.19 112 ASP A N 1
ATOM 845 C CA . ASP A 1 112 ? 10.213 8.556 -7.747 1.00 95.19 112 ASP A CA 1
ATOM 846 C C . ASP A 1 112 ? 10.554 7.272 -8.522 1.00 95.19 112 ASP A C 1
ATOM 848 O O . ASP A 1 112 ? 10.101 6.190 -8.136 1.00 95.19 112 ASP A O 1
ATOM 852 N N . PRO A 1 113 ? 11.368 7.330 -9.592 1.00 94.00 113 PRO A N 1
ATOM 853 C CA . PRO A 1 113 ? 11.754 6.133 -10.333 1.00 94.00 113 PRO A CA 1
ATOM 854 C C . PRO A 1 113 ? 12.465 5.084 -9.467 1.00 94.00 113 PRO A C 1
ATOM 856 O O . PRO A 1 113 ? 12.499 3.920 -9.837 1.00 94.00 113 PRO A O 1
ATOM 859 N N . ARG A 1 114 ? 13.028 5.460 -8.313 1.00 94.94 114 ARG A N 1
ATOM 860 C CA . ARG A 1 114 ? 13.709 4.544 -7.385 1.00 94.94 114 ARG A CA 1
ATOM 861 C C . ARG A 1 114 ? 12.768 3.935 -6.344 1.00 94.94 114 ARG A C 1
ATOM 863 O O . ARG A 1 114 ? 13.197 3.084 -5.566 1.00 94.94 114 ARG A O 1
ATOM 870 N N . ARG A 1 115 ? 11.511 4.369 -6.281 1.00 95.62 115 ARG A N 1
ATOM 871 C CA . ARG A 1 115 ? 10.487 3.782 -5.417 1.00 95.62 115 ARG A CA 1
ATOM 872 C C . ARG A 1 115 ? 9.115 4.009 -6.030 1.00 95.62 115 ARG A C 1
ATOM 874 O O . ARG A 1 115 ? 8.513 5.063 -5.847 1.00 95.62 115 ARG A O 1
ATOM 881 N N . PHE A 1 116 ? 8.605 2.991 -6.707 1.00 96.94 116 PHE A N 1
ATOM 882 C CA . PHE A 1 116 ? 7.344 3.079 -7.432 1.00 96.94 116 PHE A CA 1
ATOM 883 C C . PHE A 1 116 ? 6.367 1.984 -7.000 1.00 96.94 116 PHE A C 1
ATOM 885 O O . PHE A 1 116 ? 6.769 0.887 -6.603 1.00 96.94 116 PHE A O 1
ATOM 892 N N . TYR A 1 117 ? 5.083 2.330 -7.049 1.00 97.38 117 TYR A N 1
ATOM 893 C CA . TYR A 1 117 ? 3.954 1.480 -6.684 1.00 97.38 117 TYR A CA 1
ATOM 894 C C . TYR A 1 117 ? 3.274 1.043 -7.974 1.00 97.38 117 TYR A C 1
ATOM 896 O O . TYR A 1 117 ? 2.972 1.901 -8.799 1.00 97.38 117 TYR A O 1
ATOM 904 N N . VAL A 1 118 ? 3.049 -0.254 -8.162 1.00 97.44 118 VAL A N 1
ATOM 905 C CA . VAL A 1 118 ? 2.388 -0.793 -9.359 1.00 97.44 118 VAL A CA 1
ATOM 906 C C . VAL A 1 118 ? 1.205 -1.645 -8.935 1.00 97.44 118 VAL A C 1
ATOM 908 O O . VAL A 1 118 ? 1.358 -2.465 -8.031 1.00 97.44 118 VAL A O 1
ATOM 911 N N . GLU A 1 119 ? 0.042 -1.444 -9.543 1.00 95.31 119 GLU A N 1
ATOM 912 C CA . GLU A 1 119 ? -1.125 -2.309 -9.324 1.00 95.31 119 GLU A CA 1
ATOM 913 C C . GLU A 1 119 ? -1.139 -3.537 -10.247 1.00 95.31 119 GLU A C 1
ATOM 915 O O . GLU A 1 119 ? -0.226 -3.769 -11.044 1.00 95.31 119 GLU A O 1
ATOM 920 N N . GLU A 1 120 ? -2.156 -4.373 -10.096 1.00 94.00 120 GLU A N 1
ATOM 921 C CA . GLU A 1 120 ? -2.260 -5.690 -10.707 1.00 94.00 120 GLU A CA 1
ATOM 922 C C . GLU A 1 120 ? -2.323 -5.713 -12.243 1.00 94.00 120 GLU A C 1
ATOM 924 O O . GLU A 1 120 ? -2.012 -6.747 -12.831 1.00 94.00 120 GLU A O 1
ATOM 929 N N . HIS A 1 121 ? -2.675 -4.614 -12.912 1.00 95.69 121 HIS A N 1
ATOM 930 C CA . HIS A 1 121 ? -2.665 -4.450 -14.370 1.00 95.69 121 HIS A CA 1
ATOM 931 C C . HIS A 1 121 ? -1.391 -3.769 -14.897 1.00 95.69 121 HIS A C 1
ATOM 933 O O . HIS A 1 121 ? -1.253 -3.556 -16.110 1.00 95.69 121 HIS A O 1
ATOM 939 N N . GLY A 1 122 ? -0.424 -3.466 -14.031 1.00 96.75 122 GLY A N 1
ATOM 940 C CA . GLY A 1 122 ? 0.831 -2.831 -14.415 1.00 96.75 122 GLY A CA 1
ATOM 941 C C . GLY A 1 122 ? 0.751 -1.307 -14.537 1.00 96.75 122 GLY A C 1
ATOM 942 O O . GLY A 1 122 ? 1.559 -0.724 -15.259 1.00 96.75 122 GLY A O 1
ATOM 943 N N . LEU A 1 123 ? -0.204 -0.642 -13.883 1.00 97.38 123 LEU A N 1
ATOM 944 C CA . LEU A 1 123 ? -0.222 0.810 -13.730 1.00 97.38 123 LEU A CA 1
ATOM 945 C C . LEU A 1 123 ? 0.651 1.234 -12.550 1.00 97.38 123 LEU A C 1
ATOM 947 O O . LEU A 1 123 ? 0.455 0.808 -11.416 1.00 97.38 123 LEU A O 1
ATOM 951 N N . ILE A 1 124 ? 1.584 2.139 -12.821 1.00 98.06 124 ILE A N 1
ATOM 952 C CA . ILE A 1 124 ? 2.299 2.920 -11.821 1.00 98.06 124 ILE A CA 1
ATOM 953 C C . ILE A 1 124 ? 1.299 3.880 -11.172 1.00 98.06 124 ILE A C 1
ATOM 955 O O . ILE A 1 124 ? 0.639 4.649 -11.874 1.00 98.06 124 ILE A O 1
ATOM 959 N N . MET A 1 125 ? 1.205 3.847 -9.849 1.00 97.00 125 MET A N 1
ATOM 960 C CA . MET A 1 125 ? 0.255 4.627 -9.063 1.00 97.00 125 MET A CA 1
ATOM 961 C C . MET A 1 125 ? 0.930 5.749 -8.275 1.00 97.00 125 MET A C 1
ATOM 963 O O . MET A 1 125 ? 2.123 5.699 -7.965 1.00 97.00 125 MET A O 1
ATOM 967 N N . GLU A 1 126 ? 0.116 6.732 -7.894 1.00 96.69 126 GLU A N 1
ATOM 968 C CA . GLU A 1 126 ? 0.469 7.735 -6.895 1.00 96.69 126 GLU A CA 1
ATOM 969 C C . GLU A 1 126 ? 0.936 7.063 -5.596 1.00 96.69 126 GLU A C 1
ATOM 971 O O . GLU A 1 126 ? 0.356 6.074 -5.144 1.00 96.69 126 GLU A O 1
ATOM 976 N N . VAL A 1 127 ? 1.984 7.603 -4.975 1.00 96.38 127 VAL A N 1
ATOM 977 C CA . VAL A 1 127 ? 2.451 7.119 -3.671 1.00 96.38 127 VAL A CA 1
ATOM 978 C C . VAL A 1 127 ? 1.370 7.420 -2.626 1.00 96.38 127 VAL A C 1
ATOM 980 O O . VAL A 1 127 ? 0.941 8.571 -2.521 1.00 96.38 127 VAL A O 1
ATOM 983 N N . PRO A 1 128 ? 0.919 6.435 -1.830 1.00 97.31 128 PRO A N 1
ATOM 984 C CA . PRO A 1 128 ? -0.074 6.701 -0.802 1.00 97.31 128 PRO A CA 1
ATOM 985 C C . PRO A 1 128 ? 0.476 7.652 0.264 1.00 97.31 128 PRO A C 1
ATOM 987 O O . PRO A 1 128 ? 1.652 7.594 0.630 1.00 97.31 128 PRO A O 1
ATOM 990 N N . GLY A 1 129 ? -0.396 8.499 0.811 1.00 97.56 129 GLY A N 1
ATOM 991 C CA . GLY A 1 129 ? -0.055 9.324 1.967 1.00 97.56 129 GLY A CA 1
ATOM 992 C C . GLY A 1 129 ? 0.132 8.476 3.233 1.00 97.56 129 GLY A C 1
ATOM 993 O O . GLY A 1 129 ? -0.254 7.307 3.253 1.00 97.56 129 GLY A O 1
ATOM 994 N N . PRO A 1 130 ? 0.683 9.042 4.319 1.00 97.12 130 PRO A N 1
ATOM 995 C CA . PRO A 1 130 ? 0.839 8.311 5.572 1.00 97.12 130 PRO A CA 1
ATOM 996 C C . PRO A 1 130 ? -0.524 7.897 6.141 1.00 97.12 130 PRO A C 1
ATOM 998 O O . PRO A 1 130 ? -1.468 8.696 6.151 1.00 97.12 130 PRO A O 1
ATOM 1001 N N . LEU A 1 131 ? -0.616 6.663 6.644 1.00 97.69 131 LEU A N 1
ATOM 1002 C CA . LEU A 1 131 ? -1.796 6.176 7.355 1.00 97.69 131 LEU A CA 1
ATOM 1003 C C . LEU A 1 131 ? -1.893 6.837 8.745 1.00 97.69 131 LEU A C 1
ATOM 1005 O O . LEU A 1 131 ? -0.975 6.689 9.552 1.00 97.69 131 LEU A O 1
ATOM 1009 N N . PRO A 1 132 ? -2.996 7.533 9.085 1.00 96.50 132 PRO A N 1
ATOM 1010 C CA . PRO A 1 132 ? -3.192 8.027 10.444 1.00 96.50 132 PRO A CA 1
ATOM 1011 C C . PRO A 1 132 ? -3.335 6.868 11.436 1.00 96.50 132 PRO A C 1
ATOM 1013 O O . PRO A 1 132 ? -4.270 6.070 11.334 1.00 96.50 132 PRO A O 1
ATOM 1016 N N . LEU A 1 133 ? -2.426 6.800 12.409 1.00 96.62 133 LEU A N 1
ATOM 1017 C CA . LEU A 1 133 ? -2.423 5.759 13.445 1.00 96.62 133 LEU A CA 1
ATOM 1018 C C . LEU A 1 133 ? -3.155 6.163 14.728 1.00 96.62 133 LEU A C 1
ATOM 1020 O O . LEU A 1 133 ? -3.383 5.337 15.603 1.00 96.62 133 LEU A O 1
ATOM 1024 N N . GLN A 1 134 ? -3.507 7.440 14.845 1.00 93.75 134 GLN A N 1
ATOM 1025 C CA . GLN A 1 134 ? -4.146 8.025 16.019 1.00 93.75 134 GLN A CA 1
ATOM 1026 C C . GLN A 1 134 ? -5.376 8.824 15.600 1.00 93.75 134 GLN A C 1
ATOM 1028 O O . GLN A 1 134 ? -5.469 9.310 14.464 1.00 93.75 134 GLN A O 1
ATOM 1033 N N . LYS A 1 135 ? -6.326 8.979 16.524 1.00 91.56 135 LYS A N 1
ATOM 1034 C CA . LYS A 1 135 ? -7.447 9.900 16.339 1.00 91.56 135 LYS A CA 1
ATOM 1035 C C . LYS A 1 135 ? -7.012 11.305 16.732 1.00 91.56 135 LYS A C 1
ATOM 1037 O O . LYS A 1 135 ? -6.564 11.530 17.857 1.00 91.56 135 LYS A O 1
ATOM 1042 N N . PHE A 1 136 ? -7.201 12.240 15.808 1.00 89.25 136 PHE A N 1
ATOM 1043 C CA . PHE A 1 136 ? -6.989 13.660 16.042 1.00 89.25 136 PHE A CA 1
ATOM 1044 C C . PHE A 1 136 ? -8.316 14.405 15.961 1.00 89.25 136 PHE A C 1
ATOM 1046 O O . PHE A 1 136 ? -9.107 14.158 15.049 1.00 89.25 136 PHE A O 1
ATOM 1053 N N . GLU A 1 137 ? -8.522 15.350 16.868 1.00 90.06 137 GLU A N 1
ATOM 1054 C CA . GLU A 1 137 ? -9.613 16.319 16.807 1.00 90.06 137 GLU A CA 1
ATOM 1055 C C . GLU A 1 137 ? -9.037 17.732 16.768 1.00 90.06 137 GLU A C 1
ATOM 1057 O O . GLU A 1 137 ? -7.951 18.000 17.289 1.00 90.06 137 GLU A O 1
ATOM 1062 N N . ARG A 1 138 ? -9.746 18.632 16.084 1.00 90.69 138 ARG A N 1
ATOM 1063 C CA . ARG A 1 138 ? -9.343 20.031 15.981 1.00 90.69 138 ARG A CA 1
ATOM 1064 C C . ARG A 1 138 ? -9.779 20.770 17.244 1.00 90.69 138 ARG A C 1
ATOM 1066 O O . ARG A 1 138 ? -10.972 20.883 17.503 1.00 90.69 138 ARG A O 1
ATOM 1073 N N . GLU A 1 139 ? -8.816 21.315 17.976 1.00 89.25 139 GLU A N 1
ATOM 1074 C CA . GLU A 1 139 ? -9.020 22.196 19.127 1.00 89.25 139 GLU A CA 1
ATOM 1075 C C . GLU A 1 139 ? -8.495 23.594 18.751 1.00 89.25 139 GLU A C 1
ATOM 1077 O O . GLU A 1 139 ? -7.293 23.873 18.790 1.00 89.25 139 GLU A O 1
ATOM 1082 N N . GLY A 1 140 ? -9.403 24.459 18.279 1.00 89.44 140 GLY A N 1
ATOM 1083 C CA . GLY A 1 140 ? -9.059 25.782 17.745 1.00 89.44 140 GLY A CA 1
ATOM 1084 C C . GLY A 1 140 ? -8.191 25.706 16.482 1.00 89.44 140 GLY A C 1
ATOM 1085 O O . GLY A 1 140 ? -8.635 25.231 15.431 1.00 89.44 140 GLY A O 1
ATOM 1086 N N . GLU A 1 141 ? -6.953 26.193 16.576 1.00 90.62 141 GLU A N 1
ATOM 1087 C CA . GLU A 1 141 ? -5.941 26.130 15.508 1.00 90.62 141 GLU A CA 1
ATOM 1088 C C . GLU A 1 141 ? -5.042 24.885 15.596 1.00 90.62 141 GLU A C 1
ATOM 1090 O O . GLU A 1 141 ? -4.248 24.632 14.693 1.00 90.62 141 GLU A O 1
ATOM 1095 N N . THR A 1 142 ? -5.176 24.081 16.655 1.00 90.19 142 THR A N 1
ATOM 1096 C CA . THR A 1 142 ? -4.321 22.913 16.899 1.00 90.19 142 THR A CA 1
ATOM 1097 C C . THR A 1 142 ? -5.049 21.597 16.633 1.00 90.19 142 THR A C 1
ATOM 1099 O O . THR A 1 142 ? -6.275 21.511 16.711 1.00 90.19 142 THR A O 1
ATOM 1102 N N . MET A 1 143 ? -4.284 20.553 16.311 1.00 90.44 143 MET A N 1
ATOM 1103 C CA . MET A 1 143 ? -4.773 19.175 16.258 1.00 90.44 143 MET A CA 1
ATOM 1104 C C . MET A 1 143 ? -4.315 18.453 17.521 1.00 90.44 143 MET A C 1
ATOM 1106 O O . MET A 1 143 ? -3.118 18.398 17.802 1.00 90.44 143 MET A O 1
ATOM 1110 N N . LYS A 1 144 ? -5.254 17.876 18.265 1.00 92.50 144 LYS A N 1
ATOM 1111 C CA . LYS A 1 144 ? -4.979 17.143 19.500 1.00 92.50 144 LYS A CA 1
ATOM 1112 C C . LYS A 1 144 ? -5.245 15.665 19.311 1.00 92.50 144 LYS A C 1
ATOM 1114 O O . LYS A 1 144 ? -6.271 15.285 18.752 1.00 92.50 144 LYS A O 1
ATOM 1119 N N . VAL A 1 145 ? -4.332 14.835 19.806 1.00 91.69 145 VAL A N 1
ATOM 1120 C CA . VAL A 1 145 ? -4.553 13.391 19.906 1.00 91.69 145 VAL A CA 1
ATOM 1121 C C . VAL A 1 145 ? -5.625 13.143 20.963 1.00 91.69 145 VAL A C 1
ATOM 1123 O O . VAL A 1 145 ? -5.437 13.489 22.127 1.00 91.69 145 VAL A O 1
ATOM 1126 N N . VAL A 1 146 ? -6.735 12.538 20.557 1.00 91.38 146 VAL A N 1
ATOM 1127 C CA . VAL A 1 146 ? -7.850 12.182 21.451 1.00 91.38 146 VAL A CA 1
ATOM 1128 C C . VAL A 1 146 ? -7.967 10.675 21.678 1.00 91.38 146 VAL A C 1
ATOM 1130 O O . VAL A 1 146 ? -8.648 10.250 22.604 1.00 91.38 146 VAL A O 1
ATOM 1133 N N . ALA A 1 147 ? -7.280 9.860 20.869 1.00 90.06 147 ALA A N 1
ATOM 1134 C CA . ALA A 1 147 ? -7.125 8.429 21.112 1.00 90.06 147 ALA A CA 1
ATOM 1135 C C . ALA A 1 147 ? -5.759 7.930 20.604 1.00 90.06 147 ALA A C 1
ATOM 1137 O O . ALA A 1 147 ? -5.295 8.393 19.554 1.00 90.06 147 ALA A O 1
ATOM 1138 N N . PRO A 1 148 ? -5.124 6.971 21.309 1.00 92.06 148 PRO A N 1
ATOM 1139 C CA . PRO A 1 148 ? -3.821 6.413 20.931 1.00 92.06 148 PRO A CA 1
ATOM 1140 C C . PRO A 1 148 ? -3.888 5.480 19.712 1.00 92.06 148 PRO A C 1
ATOM 1142 O O . PRO A 1 148 ? -2.854 5.057 19.198 1.00 92.06 148 PRO A O 1
ATOM 1145 N N . GLU A 1 149 ? -5.097 5.176 19.251 1.00 95.56 149 GLU A N 1
ATOM 1146 C CA . GLU A 1 149 ? -5.387 4.301 18.127 1.00 95.56 149 GLU A CA 1
ATOM 1147 C C . GLU A 1 149 ? -6.349 4.965 17.144 1.00 95.56 149 GLU A C 1
ATOM 1149 O O . GLU A 1 149 ? -7.038 5.946 17.453 1.00 95.56 149 GLU A O 1
ATOM 1154 N N . ARG A 1 150 ? -6.397 4.412 15.937 1.00 96.81 150 ARG A N 1
ATOM 1155 C CA . ARG A 1 150 ? -7.352 4.778 14.901 1.00 96.81 150 ARG A CA 1
ATOM 1156 C C . ARG A 1 150 ? -8.039 3.524 14.394 1.00 96.81 150 ARG A C 1
ATOM 1158 O O . ARG A 1 150 ? -7.389 2.506 14.165 1.00 96.81 150 ARG A O 1
ATOM 1165 N N . ARG A 1 151 ? -9.356 3.607 14.205 1.00 97.69 151 ARG A N 1
ATOM 1166 C CA . ARG A 1 151 ? -10.158 2.483 13.722 1.00 97.69 151 ARG A CA 1
ATOM 1167 C C . ARG A 1 151 ? -10.811 2.788 12.383 1.00 97.69 151 ARG A C 1
ATOM 1169 O O . ARG A 1 151 ? -11.376 3.867 12.175 1.00 97.69 151 ARG A O 1
ATOM 1176 N N . TYR A 1 152 ? -10.748 1.805 11.499 1.00 98.38 152 TYR A N 1
ATOM 1177 C CA . TYR A 1 152 ? -11.265 1.842 10.139 1.00 98.38 152 TYR A CA 1
ATOM 1178 C C . TYR A 1 152 ? -12.203 0.658 9.924 1.00 98.38 152 TYR A C 1
ATOM 1180 O O . TYR A 1 152 ? -11.927 -0.443 10.391 1.00 98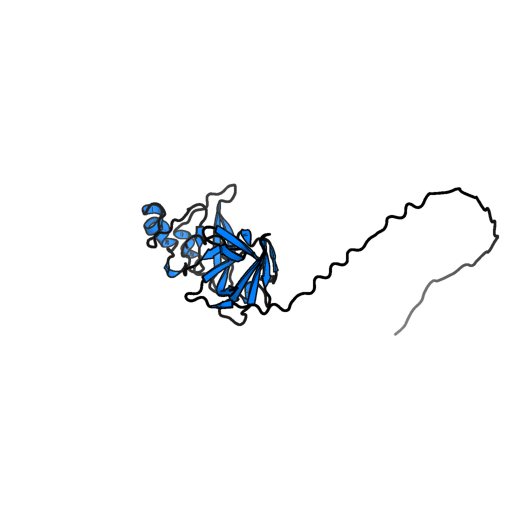.38 152 TYR A O 1
ATOM 1188 N N . VAL A 1 153 ? -13.293 0.865 9.191 1.00 98.44 153 VAL A N 1
ATOM 1189 C CA . VAL A 1 153 ? -14.105 -0.238 8.671 1.00 98.44 153 VAL A CA 1
ATOM 1190 C C . VAL A 1 153 ? -13.513 -0.628 7.326 1.00 98.44 153 VAL A C 1
ATOM 1192 O O . VAL A 1 153 ? -13.562 0.172 6.386 1.00 98.44 153 VAL A O 1
ATOM 1195 N N . VAL A 1 154 ? -12.936 -1.826 7.255 1.00 98.38 154 VAL A N 1
ATOM 1196 C CA . VAL A 1 154 ? -12.232 -2.335 6.076 1.00 98.38 154 VAL A CA 1
ATOM 1197 C C . VAL A 1 154 ? -12.915 -3.561 5.488 1.00 98.38 154 VAL A C 1
ATOM 1199 O O . VAL A 1 154 ? -13.512 -4.362 6.210 1.00 98.38 154 VAL A O 1
ATOM 1202 N N . THR A 1 155 ? -12.823 -3.714 4.174 1.00 97.50 155 THR A N 1
ATOM 1203 C CA . THR A 1 155 ? -13.324 -4.881 3.446 1.00 97.50 155 THR A CA 1
ATOM 1204 C C . THR A 1 155 ? -12.554 -5.071 2.144 1.00 97.50 155 THR A C 1
ATOM 1206 O O . THR A 1 155 ? -11.953 -4.131 1.625 1.00 97.50 155 THR A O 1
ATOM 1209 N N . GLY A 1 156 ? -12.605 -6.286 1.608 1.00 93.94 156 GLY A N 1
ATOM 1210 C CA . GLY A 1 156 ? -12.160 -6.586 0.253 1.00 93.94 156 GLY A CA 1
ATOM 1211 C C . GLY A 1 156 ? -13.290 -6.563 -0.772 1.00 93.94 156 GLY A C 1
ATOM 1212 O O . GLY A 1 156 ? -13.104 -7.140 -1.832 1.00 93.94 156 GLY A O 1
ATOM 1213 N N . ASP A 1 157 ? -14.464 -6.014 -0.429 1.00 92.00 157 ASP A N 1
ATOM 1214 C CA . ASP A 1 157 ? -15.722 -6.177 -1.185 1.00 92.00 157 ASP A CA 1
ATOM 1215 C C . ASP A 1 157 ? -16.040 -7.657 -1.472 1.00 92.00 157 ASP A C 1
ATOM 1217 O O . ASP A 1 157 ? -16.436 -8.075 -2.558 1.00 92.00 157 ASP A O 1
ATOM 1221 N N . ARG A 1 158 ? -15.767 -8.483 -0.457 1.00 91.00 158 ARG A N 1
ATOM 1222 C CA . ARG A 1 158 ? -15.962 -9.935 -0.445 1.00 91.00 158 ARG A CA 1
ATOM 1223 C C . ARG A 1 158 ? -16.833 -10.298 0.761 1.00 91.00 158 ARG A C 1
ATOM 1225 O O . ARG A 1 158 ? -17.741 -9.566 1.134 1.00 91.00 158 ARG A O 1
ATOM 1232 N N . GLU A 1 159 ? -16.559 -11.428 1.400 1.00 93.12 159 GLU A N 1
ATOM 1233 C CA . GLU A 1 159 ? -17.373 -11.954 2.498 1.00 93.12 159 GLU A CA 1
ATOM 1234 C C . GLU A 1 159 ? -17.095 -11.282 3.852 1.00 93.12 159 GLU A C 1
ATOM 1236 O O . GLU A 1 159 ? -17.930 -11.335 4.760 1.00 93.12 159 GLU A O 1
ATOM 1241 N N . VAL A 1 160 ? -15.922 -10.660 4.022 1.00 96.81 160 VAL A N 1
ATOM 1242 C CA . VAL A 1 160 ? -15.490 -10.112 5.311 1.00 96.81 160 VAL A CA 1
ATOM 1243 C C . VAL A 1 160 ? -15.427 -8.588 5.279 1.00 96.81 160 VAL A C 1
ATOM 1245 O O . VAL A 1 160 ? -14.704 -7.969 4.498 1.00 96.81 160 VAL A O 1
ATOM 1248 N N . THR A 1 161 ? -16.166 -7.996 6.213 1.00 97.88 161 THR A N 1
ATOM 1249 C CA . THR A 1 161 ? -16.005 -6.615 6.670 1.00 97.88 161 THR A CA 1
ATOM 1250 C C . THR A 1 161 ? -15.542 -6.661 8.119 1.00 97.88 161 THR A C 1
ATOM 1252 O O . THR A 1 16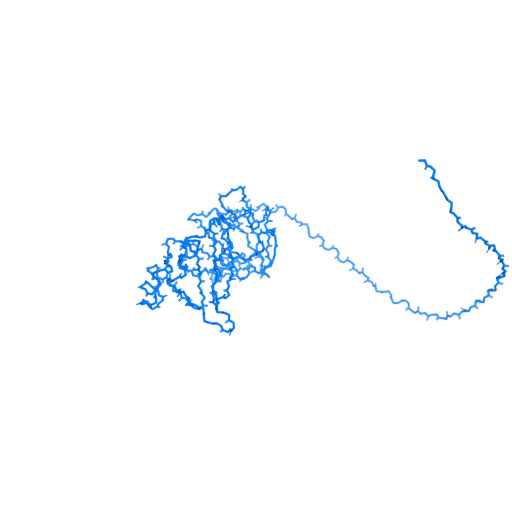1 ? -16.105 -7.403 8.929 1.00 97.88 161 THR A O 1
ATOM 1255 N N . SER A 1 162 ? -14.506 -5.894 8.442 1.00 98.31 162 SER A N 1
ATOM 1256 C CA . SER A 1 162 ? -13.817 -5.945 9.731 1.00 98.31 162 SER A CA 1
ATOM 1257 C C . SER A 1 162 ? -13.495 -4.546 10.238 1.00 98.31 162 SER A C 1
ATOM 1259 O O . SER A 1 162 ? -13.386 -3.600 9.456 1.00 98.31 162 SER A O 1
ATOM 1261 N N . ILE A 1 163 ? -13.329 -4.409 11.551 1.00 98.44 163 ILE A N 1
ATOM 1262 C CA . ILE A 1 163 ? -12.734 -3.212 12.139 1.00 98.44 163 ILE A CA 1
ATOM 1263 C C . ILE A 1 163 ? -11.226 -3.443 12.181 1.00 98.44 163 ILE A C 1
ATOM 1265 O O . ILE A 1 163 ? -10.752 -4.328 12.894 1.00 98.44 163 ILE A O 1
ATOM 1269 N N . LEU A 1 164 ? -10.486 -2.644 11.418 1.00 98.62 164 LEU A N 1
ATOM 1270 C CA . LEU A 1 164 ? -9.040 -2.523 11.531 1.00 98.62 164 LEU A CA 1
ATOM 1271 C C . LEU A 1 164 ? -8.728 -1.475 12.596 1.00 98.62 164 LEU A C 1
ATOM 1273 O O . LEU A 1 164 ? -9.017 -0.294 12.399 1.00 98.62 164 LEU A O 1
ATOM 1277 N N . THR A 1 165 ? -8.105 -1.898 13.687 1.00 98.38 165 THR A N 1
ATOM 1278 C CA . THR A 1 165 ? -7.517 -1.002 14.686 1.00 98.38 165 THR A CA 1
ATOM 1279 C C . THR A 1 165 ? -6.023 -0.904 14.423 1.00 98.38 165 THR A C 1
ATOM 1281 O O . THR A 1 165 ? -5.347 -1.926 14.342 1.00 98.38 165 THR A O 1
ATOM 1284 N N . VAL A 1 166 ? -5.505 0.316 14.307 1.00 98.31 166 VAL A N 1
ATOM 1285 C CA . VAL A 1 166 ? -4.067 0.611 14.257 1.00 98.31 166 VAL A CA 1
ATOM 1286 C C . VAL A 1 166 ? -3.685 1.470 15.453 1.00 98.31 166 VAL A C 1
ATOM 1288 O O . VAL A 1 166 ? -4.460 2.323 15.873 1.00 98.31 166 VAL A O 1
ATOM 1291 N N . GLN A 1 167 ? -2.503 1.240 16.008 1.00 97.00 167 GLN A N 1
ATOM 1292 C CA . GLN A 1 167 ? -2.004 1.911 17.206 1.00 97.00 167 GLN A CA 1
ATOM 1293 C C . GLN A 1 167 ? -0.812 2.799 16.857 1.00 97.00 167 GLN A C 1
ATOM 1295 O O . GLN A 1 167 ? -0.107 2.554 15.876 1.00 97.00 167 GLN A O 1
ATOM 1300 N N . SER A 1 168 ? -0.545 3.811 17.683 1.00 95.25 168 SER A N 1
ATOM 1301 C CA . SER A 1 168 ? 0.565 4.752 17.482 1.00 95.25 168 SER A CA 1
ATOM 1302 C C . SER A 1 168 ? 1.951 4.102 17.407 1.00 95.25 168 SER A C 1
ATOM 1304 O O . SER A 1 168 ? 2.865 4.688 16.837 1.00 95.25 168 SER A O 1
ATOM 1306 N N . ASP A 1 169 ? 2.119 2.913 17.990 1.00 95.00 169 ASP A N 1
ATOM 1307 C CA . ASP A 1 169 ? 3.362 2.131 17.958 1.00 95.00 169 ASP A CA 1
ATOM 1308 C C . ASP A 1 169 ? 3.470 1.194 16.737 1.00 95.00 169 ASP A C 1
ATOM 1310 O O . ASP A 1 169 ? 4.397 0.389 16.648 1.00 95.00 169 ASP A O 1
ATOM 1314 N N . GLY A 1 170 ? 2.523 1.282 15.799 1.00 96.81 170 GLY A N 1
ATOM 1315 C CA . GLY A 1 170 ? 2.504 0.480 14.582 1.00 96.81 170 GLY A CA 1
ATOM 1316 C C . GLY A 1 170 ? 1.855 -0.893 14.736 1.00 96.81 170 GLY A C 1
ATOM 1317 O O . GLY A 1 170 ? 1.775 -1.628 13.745 1.00 96.81 170 GLY A O 1
ATOM 1318 N N . ARG A 1 171 ? 1.374 -1.269 15.931 1.00 98.31 171 ARG A N 1
ATOM 1319 C CA . ARG A 1 171 ? 0.542 -2.470 16.090 1.00 98.31 171 ARG A CA 1
ATOM 1320 C C . ARG A 1 171 ? -0.781 -2.318 15.356 1.00 98.31 171 ARG A C 1
ATOM 1322 O O . ARG A 1 171 ? -1.353 -1.231 15.291 1.00 98.31 171 ARG A O 1
ATOM 1329 N N . TRP A 1 172 ? -1.287 -3.426 14.837 1.00 98.62 172 TRP A N 1
ATOM 1330 C CA . TRP A 1 172 ? -2.592 -3.478 14.196 1.00 98.62 172 TRP A CA 1
ATOM 1331 C C . TRP A 1 172 ? -3.298 -4.803 14.465 1.00 98.62 172 TRP A C 1
ATOM 1333 O O . TRP A 1 172 ? -2.648 -5.826 14.687 1.00 98.62 172 TRP A O 1
ATOM 1343 N N . ASN A 1 173 ? -4.629 -4.792 14.427 1.00 98.62 173 ASN A N 1
ATOM 1344 C CA . ASN A 1 173 ? -5.450 -5.998 14.471 1.00 98.62 173 ASN A CA 1
ATOM 1345 C C . ASN A 1 173 ? -6.783 -5.812 13.738 1.00 98.62 173 ASN A C 1
ATOM 1347 O O . ASN A 1 173 ? -7.318 -4.707 13.655 1.00 98.62 173 ASN A O 1
ATOM 1351 N N . LEU A 1 174 ? -7.327 -6.920 13.249 1.00 98.69 174 LEU A N 1
ATOM 1352 C CA . LEU A 1 174 ? -8.661 -7.042 12.680 1.00 98.69 174 LEU A CA 1
ATOM 1353 C C . LEU A 1 174 ? -9.599 -7.632 13.736 1.00 98.69 174 LEU A C 1
ATOM 1355 O O . LEU A 1 174 ? -9.242 -8.577 14.438 1.00 98.69 174 LEU A O 1
ATOM 1359 N N . SER A 1 175 ? -10.812 -7.096 13.855 1.00 98.25 175 SER A N 1
ATOM 1360 C CA . SER A 1 175 ? -11.832 -7.650 14.760 1.00 98.25 175 SER A CA 1
ATOM 1361 C C . SER A 1 175 ? -12.391 -8.996 14.279 1.00 98.25 175 SER A C 1
ATOM 1363 O O . SER A 1 175 ? -12.994 -9.734 15.053 1.00 98.25 175 SER A O 1
ATOM 1365 N N . LYS A 1 176 ? -12.244 -9.285 12.982 1.00 97.62 176 LYS A N 1
ATOM 1366 C CA . LYS A 1 176 ? -12.685 -10.505 12.296 1.00 97.62 176 LYS A CA 1
ATOM 1367 C C . LYS A 1 176 ? -11.799 -10.768 11.073 1.00 97.62 176 LYS A C 1
ATOM 1369 O O . LYS A 1 176 ? -11.486 -9.822 10.350 1.00 97.62 176 LYS A O 1
ATOM 1374 N N . GLY A 1 177 ? -11.503 -12.041 10.809 1.00 97.56 177 GLY A N 1
ATOM 1375 C CA . GLY A 1 177 ? -10.795 -12.493 9.606 1.00 97.56 177 GLY A CA 1
ATOM 1376 C C . GLY A 1 177 ? -9.299 -12.175 9.607 1.00 97.56 177 GLY A C 1
ATOM 1377 O O . GLY A 1 177 ? -8.748 -11.682 10.594 1.00 97.56 177 GLY A O 1
ATOM 1378 N N . THR A 1 178 ? -8.657 -12.481 8.488 1.00 97.69 178 THR A N 1
ATOM 1379 C CA . THR A 1 178 ? -7.238 -12.221 8.216 1.00 97.69 178 THR A CA 1
ATOM 1380 C C . THR A 1 178 ? -7.061 -11.048 7.255 1.00 97.69 178 THR A C 1
ATOM 1382 O O . THR A 1 178 ? -8.030 -10.545 6.679 1.00 97.69 178 THR A O 1
ATOM 1385 N N . LEU A 1 179 ? -5.818 -10.604 7.050 1.00 96.19 179 LEU A N 1
ATOM 1386 C CA . LEU A 1 179 ? -5.503 -9.576 6.060 1.00 96.19 179 LEU A CA 1
ATOM 1387 C C . LEU A 1 179 ? -5.973 -9.987 4.653 1.00 96.19 179 LEU A C 1
ATOM 1389 O O . LEU A 1 179 ? -6.523 -9.158 3.929 1.00 96.19 179 LEU A O 1
ATOM 1393 N N . TYR A 1 180 ? -5.843 -11.265 4.291 1.00 94.38 180 TYR A N 1
ATOM 1394 C CA . TYR A 1 180 ? -6.347 -11.818 3.033 1.00 94.38 180 TYR A CA 1
ATOM 1395 C C . TYR A 1 180 ? -7.870 -11.689 2.892 1.00 94.38 180 TYR A C 1
ATOM 1397 O O . TYR A 1 180 ? -8.361 -11.320 1.822 1.00 94.38 180 TYR A O 1
ATOM 1405 N N . ASP A 1 181 ? -8.624 -11.954 3.961 1.00 95.50 181 ASP A N 1
ATOM 1406 C CA . ASP A 1 181 ? -10.091 -11.911 3.937 1.00 95.50 181 ASP A CA 1
ATOM 1407 C C . ASP A 1 181 ? -10.638 -10.507 3.650 1.00 95.50 181 ASP A C 1
ATOM 1409 O O . ASP A 1 181 ? -11.669 -10.356 2.991 1.00 95.50 181 ASP A O 1
ATOM 1413 N N . VAL A 1 182 ? -9.939 -9.474 4.131 1.00 96.00 182 VAL A N 1
ATOM 1414 C CA . VAL A 1 182 ? -10.299 -8.060 3.929 1.00 96.00 182 VAL A CA 1
ATOM 1415 C C . VAL A 1 182 ? -9.578 -7.411 2.745 1.00 96.00 182 VAL A C 1
ATOM 1417 O O . VAL A 1 182 ? -9.710 -6.207 2.540 1.00 96.00 182 VAL A O 1
ATOM 1420 N N . THR A 1 183 ? -8.832 -8.184 1.955 1.00 93.94 183 THR A N 1
ATOM 1421 C CA . THR A 1 183 ? -8.182 -7.707 0.729 1.00 93.94 183 THR A CA 1
ATOM 1422 C C . THR A 1 183 ? -9.094 -7.935 -0.470 1.00 93.94 183 THR A C 1
ATOM 1424 O O . THR A 1 183 ? -9.603 -9.042 -0.684 1.00 93.94 183 THR A O 1
ATOM 1427 N N . HIS A 1 184 ? -9.278 -6.900 -1.290 1.00 85.25 184 HIS A N 1
ATOM 1428 C CA . HIS A 1 184 ? -9.933 -7.050 -2.586 1.00 85.25 184 HIS A CA 1
ATOM 1429 C C . HIS A 1 184 ? -8.938 -7.766 -3.497 1.00 85.25 184 HIS A C 1
ATOM 1431 O O . HIS A 1 184 ? -8.028 -7.137 -4.004 1.00 85.25 184 HIS A O 1
ATOM 1437 N N . LEU A 1 185 ? -9.038 -9.095 -3.627 1.00 83.81 185 LEU A N 1
ATOM 1438 C CA . LEU A 1 185 ? -8.010 -9.957 -4.242 1.00 83.81 185 LEU A CA 1
ATOM 1439 C C . LEU A 1 185 ? -7.412 -9.477 -5.573 1.00 83.81 185 LEU A C 1
ATOM 1441 O O . LEU A 1 185 ? -6.224 -9.744 -5.784 1.00 83.81 185 LEU A O 1
ATOM 1445 N N . PRO A 1 186 ? -8.181 -8.841 -6.481 1.00 77.94 186 PRO A N 1
ATOM 1446 C CA . PRO A 1 186 ? -7.600 -8.189 -7.647 1.00 77.94 186 PRO A CA 1
ATOM 1447 C C . PRO A 1 186 ? -6.637 -7.063 -7.257 1.00 77.94 186 PRO A C 1
ATOM 1449 O O . PRO A 1 186 ? -5.528 -7.034 -7.762 1.00 77.94 186 PRO A O 1
ATOM 1452 N N . CYS A 1 187 ? -7.005 -6.220 -6.293 1.00 81.75 187 CYS A N 1
ATOM 1453 C CA . CYS A 1 187 ? -6.220 -5.080 -5.837 1.00 81.75 187 CYS A CA 1
ATOM 1454 C C . CYS A 1 187 ? -5.066 -5.500 -4.920 1.00 81.75 187 CYS A C 1
ATOM 1456 O O . CYS A 1 187 ? -5.195 -5.658 -3.699 1.00 81.75 187 CYS A O 1
ATOM 1458 N N . ARG A 1 188 ? -3.890 -5.611 -5.530 1.00 88.75 188 ARG A N 1
ATOM 1459 C CA . ARG A 1 188 ? -2.599 -5.707 -4.844 1.00 88.75 188 ARG A CA 1
ATOM 1460 C C . ARG A 1 188 ? -1.706 -4.590 -5.344 1.00 88.75 188 ARG A C 1
ATOM 1462 O O . ARG A 1 188 ? -1.872 -4.101 -6.455 1.00 88.75 188 ARG A O 1
ATOM 1469 N N . THR A 1 189 ? -0.734 -4.188 -4.536 1.00 94.69 189 THR A N 1
ATOM 1470 C CA . THR A 1 189 ? 0.274 -3.237 -4.999 1.00 94.69 189 THR A CA 1
ATOM 1471 C C . THR A 1 189 ? 1.679 -3.742 -4.727 1.00 94.69 189 THR A C 1
ATOM 1473 O O . THR A 1 189 ? 2.042 -4.115 -3.612 1.00 94.69 189 THR A O 1
ATOM 1476 N N . GLY A 1 190 ? 2.477 -3.776 -5.785 1.00 96.50 190 GLY A N 1
ATOM 1477 C CA . GLY A 1 190 ? 3.898 -4.060 -5.734 1.00 96.50 190 GLY A CA 1
ATOM 1478 C C . GLY A 1 190 ? 4.646 -2.768 -5.467 1.00 96.50 190 GLY A C 1
ATOM 1479 O O . GLY A 1 190 ? 4.497 -1.805 -6.217 1.00 96.50 190 GLY A O 1
ATOM 1480 N N . VAL A 1 191 ? 5.463 -2.749 -4.419 1.00 97.38 191 VAL A N 1
ATOM 1481 C CA . VAL A 1 191 ? 6.390 -1.652 -4.137 1.00 97.38 191 VAL A CA 1
ATOM 1482 C C . VAL A 1 191 ? 7.784 -2.092 -4.543 1.00 97.38 191 VAL A C 1
ATOM 1484 O O . VAL A 1 191 ? 8.343 -3.031 -3.968 1.00 97.38 191 VAL A O 1
ATOM 1487 N N . TYR A 1 192 ? 8.341 -1.402 -5.530 1.00 97.69 192 TYR A N 1
ATOM 1488 C CA . TYR A 1 192 ? 9.621 -1.741 -6.134 1.00 97.69 192 TYR A CA 1
ATOM 1489 C C . TYR A 1 192 ? 10.683 -0.734 -5.727 1.00 97.69 192 TYR A C 1
ATOM 1491 O O . TYR A 1 192 ? 10.516 0.471 -5.921 1.00 97.69 192 TYR A O 1
ATOM 1499 N N . THR A 1 193 ? 11.785 -1.227 -5.167 1.00 96.94 193 THR A N 1
ATOM 1500 C CA . THR A 1 193 ? 12.947 -0.411 -4.797 1.00 96.94 193 THR A CA 1
ATOM 1501 C C . THR A 1 193 ? 14.252 -1.069 -5.243 1.00 96.94 193 THR A C 1
ATOM 1503 O O . THR A 1 193 ? 14.301 -2.288 -5.398 1.00 96.94 193 THR A O 1
ATOM 1506 N N . PRO A 1 194 ? 15.342 -0.309 -5.446 1.00 96.19 194 PRO A N 1
ATOM 1507 C CA . PRO A 1 194 ? 16.650 -0.879 -5.730 1.00 96.19 194 PRO A CA 1
ATOM 1508 C C . PRO A 1 194 ? 17.112 -1.850 -4.643 1.00 96.19 194 PRO A C 1
ATOM 1510 O O . PRO A 1 194 ? 16.993 -1.580 -3.445 1.00 96.19 194 PRO A O 1
ATOM 1513 N N . THR A 1 195 ? 17.682 -2.972 -5.069 1.00 93.25 195 THR A N 1
A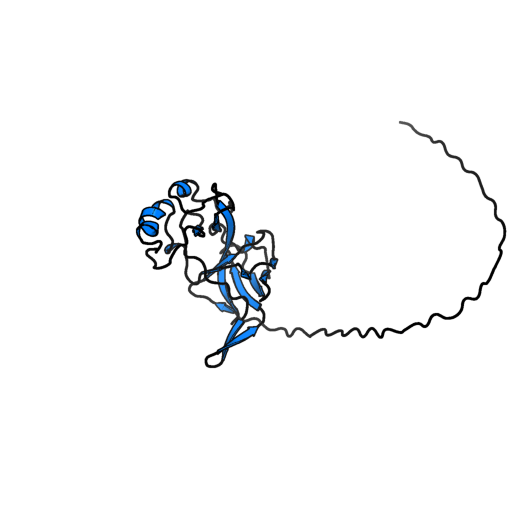TOM 1514 C CA . THR A 1 195 ? 18.552 -3.788 -4.211 1.00 93.25 195 THR A CA 1
ATOM 1515 C C . THR A 1 195 ? 19.890 -3.074 -3.978 1.00 93.25 195 THR A C 1
ATOM 1517 O O . THR A 1 195 ? 20.225 -2.126 -4.684 1.00 93.25 195 THR A O 1
ATOM 1520 N N . ALA A 1 196 ? 20.690 -3.530 -3.008 1.00 85.56 196 ALA A N 1
ATOM 1521 C CA . ALA A 1 196 ? 21.982 -2.905 -2.692 1.00 85.56 196 ALA A CA 1
ATOM 1522 C C . ALA A 1 196 ? 22.973 -2.886 -3.876 1.00 85.56 196 ALA A C 1
ATOM 1524 O O . ALA A 1 196 ? 23.792 -1.979 -3.969 1.00 85.56 196 ALA A O 1
ATOM 1525 N N . ALA A 1 197 ? 22.887 -3.875 -4.771 1.00 76.88 197 ALA A N 1
ATOM 1526 C CA . ALA A 1 197 ? 23.766 -4.023 -5.932 1.00 76.88 197 ALA A CA 1
ATOM 1527 C C . ALA A 1 197 ? 23.086 -3.662 -7.267 1.00 76.88 197 ALA A C 1
ATOM 1529 O O . ALA A 1 197 ? 23.713 -3.761 -8.317 1.00 76.88 197 ALA A O 1
ATOM 1530 N N . GLY A 1 198 ? 21.803 -3.292 -7.243 1.00 78.56 198 GLY A N 1
ATOM 1531 C CA . GLY A 1 198 ? 20.983 -3.148 -8.441 1.00 78.56 198 GLY A CA 1
ATOM 1532 C C . GLY A 1 198 ? 20.496 -1.726 -8.676 1.00 78.56 198 GLY A C 1
ATOM 1533 O O . GLY A 1 198 ? 20.369 -0.919 -7.758 1.00 78.56 198 GLY A O 1
ATOM 1534 N N . SER A 1 199 ? 20.144 -1.439 -9.926 1.00 85.06 199 SER A N 1
ATOM 1535 C CA . SER A 1 199 ? 19.303 -0.301 -10.285 1.00 85.06 199 SER A CA 1
ATOM 1536 C C . SER A 1 199 ? 17.884 -0.803 -10.535 1.00 85.06 199 SER A C 1
ATOM 1538 O O . SER A 1 199 ? 17.688 -1.673 -11.378 1.00 85.06 199 SER A O 1
ATOM 1540 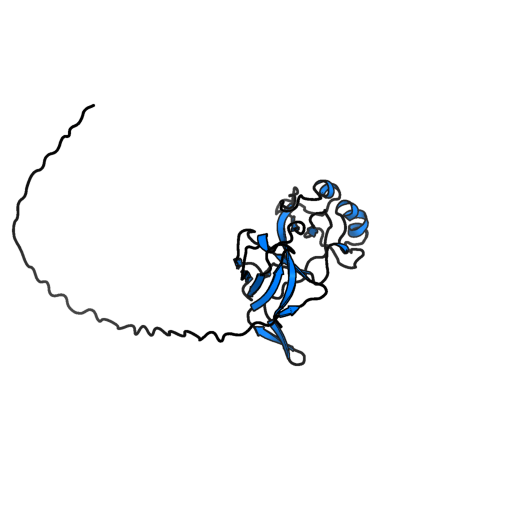N N . CYS A 1 200 ? 16.898 -0.248 -9.837 1.00 93.31 200 CYS A N 1
ATOM 1541 C CA . CYS A 1 200 ? 15.487 -0.545 -10.064 1.00 93.31 200 CYS A CA 1
ATOM 1542 C C . CYS A 1 200 ? 14.796 0.741 -10.502 1.00 93.31 200 CYS A C 1
ATOM 1544 O O . CYS A 1 200 ? 14.872 1.745 -9.790 1.00 93.31 200 CYS A O 1
ATOM 1546 N N . LYS A 1 201 ? 14.170 0.703 -11.678 1.00 94.19 201 LYS A N 1
ATOM 1547 C CA . LYS A 1 201 ? 13.324 1.770 -12.212 1.00 94.19 201 LYS A CA 1
ATOM 1548 C C . LYS A 1 201 ? 12.181 1.171 -13.028 1.00 94.19 201 LYS A C 1
ATOM 1550 O O . LYS A 1 201 ? 12.342 0.041 -13.496 1.00 94.19 201 LYS A O 1
ATOM 1555 N N . PRO A 1 202 ? 11.066 1.891 -13.229 1.00 95.94 202 PRO A N 1
ATOM 1556 C CA . PRO A 1 202 ? 10.027 1.432 -14.134 1.00 95.94 202 PRO A CA 1
ATOM 1557 C C . PRO A 1 202 ? 10.597 1.221 -15.543 1.00 95.94 202 PRO A C 1
ATOM 1559 O O . PRO A 1 202 ? 11.367 2.047 -16.034 1.00 95.94 202 PRO A O 1
ATOM 1562 N N . LEU A 1 203 ? 10.230 0.111 -16.183 1.00 94.44 203 LEU A N 1
ATOM 1563 C CA . LEU A 1 203 ? 10.595 -0.194 -17.566 1.00 94.44 203 LEU A CA 1
ATOM 1564 C C . LEU A 1 203 ? 9.354 -0.637 -18.333 1.00 94.44 203 LEU A C 1
ATOM 1566 O O . LEU A 1 203 ? 8.533 -1.390 -17.810 1.00 94.44 203 LEU A O 1
ATOM 1570 N N . GLU A 1 204 ? 9.266 -0.254 -19.604 1.00 95.88 204 GLU A N 1
ATOM 1571 C CA . GLU A 1 204 ? 8.154 -0.663 -20.468 1.00 95.88 204 GLU A CA 1
ATOM 1572 C C . GLU A 1 204 ? 8.047 -2.190 -20.590 1.00 95.88 204 GLU A C 1
ATOM 1574 O O . GLU A 1 204 ? 6.947 -2.744 -20.580 1.00 95.88 204 GLU A O 1
ATOM 1579 N N . SER A 1 205 ? 9.188 -2.887 -20.606 1.00 95.31 205 SER A N 1
ATOM 1580 C CA . SER A 1 205 ? 9.262 -4.352 -20.663 1.00 95.31 205 SER A CA 1
ATOM 1581 C C . SER A 1 205 ? 8.649 -5.052 -19.445 1.00 95.31 205 SER A C 1
ATOM 1583 O O . SER A 1 205 ? 8.211 -6.196 -19.566 1.00 95.31 205 SER A O 1
ATOM 1585 N N . MET A 1 206 ? 8.552 -4.381 -18.289 1.00 97.06 206 MET A N 1
ATOM 1586 C CA . MET A 1 206 ? 7.916 -4.947 -17.091 1.00 97.06 206 MET A CA 1
ATOM 1587 C C . MET A 1 206 ? 6.424 -5.211 -17.307 1.00 97.06 206 MET A C 1
ATOM 1589 O O . MET A 1 206 ? 5.882 -6.137 -16.706 1.00 97.06 206 MET A O 1
ATOM 1593 N N . GLN A 1 207 ? 5.770 -4.455 -18.199 1.00 98.06 207 GLN A N 1
ATOM 1594 C CA . GLN A 1 207 ? 4.344 -4.593 -18.498 1.00 98.06 207 GLN A CA 1
ATOM 1595 C C . GLN A 1 207 ? 3.965 -6.012 -18.944 1.00 98.06 207 GLN A C 1
ATOM 1597 O O . GLN A 1 207 ? 2.842 -6.438 -18.695 1.00 98.06 207 GLN A O 1
ATOM 1602 N N . ALA A 1 208 ? 4.883 -6.749 -19.577 1.00 97.62 208 ALA A N 1
ATOM 1603 C CA . ALA A 1 208 ? 4.628 -8.098 -20.080 1.00 97.62 208 ALA A CA 1
ATOM 1604 C C . ALA A 1 208 ? 4.336 -9.131 -18.973 1.00 97.62 208 ALA A C 1
ATOM 1606 O O . ALA A 1 208 ? 3.799 -10.196 -19.270 1.00 97.62 208 ALA A O 1
ATOM 1607 N N . GLN A 1 209 ? 4.671 -8.832 -17.711 1.00 97.31 209 GLN A N 1
ATOM 1608 C CA . GLN A 1 209 ? 4.340 -9.684 -16.560 1.00 97.31 209 GLN A CA 1
ATOM 1609 C C . GLN A 1 209 ? 2.979 -9.347 -15.922 1.00 97.31 209 GLN A C 1
ATOM 1611 O O . GLN A 1 209 ? 2.607 -9.947 -14.915 1.00 97.31 209 GLN A O 1
ATOM 1616 N N . PHE A 1 210 ? 2.238 -8.404 -16.512 1.00 96.69 210 PHE A N 1
ATOM 1617 C CA . PHE A 1 210 ? 0.919 -7.960 -16.073 1.00 96.69 210 PHE A CA 1
ATOM 1618 C C . PHE A 1 210 ? -0.139 -8.204 -17.174 1.00 96.69 210 PHE A C 1
ATOM 1620 O O . PHE A 1 210 ? 0.199 -8.174 -18.360 1.00 96.69 210 PHE A O 1
ATOM 1627 N N . PRO A 1 211 ? -1.427 -8.397 -16.828 1.00 95.88 211 PRO A N 1
ATOM 1628 C CA . PRO A 1 211 ? -1.972 -8.387 -15.474 1.00 95.88 211 PRO A CA 1
ATOM 1629 C C . PRO A 1 211 ? -1.596 -9.639 -14.672 1.00 95.88 211 PRO A C 1
ATOM 1631 O O . PRO A 1 211 ? -1.439 -10.726 -15.233 1.00 95.88 211 PRO A O 1
ATOM 1634 N N . VAL A 1 212 ? -1.474 -9.500 -13.353 1.00 93.69 212 VAL A N 1
ATOM 1635 C CA . VAL A 1 212 ? -1.347 -10.664 -12.468 1.00 93.69 212 VAL A CA 1
ATOM 1636 C C . VAL A 1 212 ? -2.705 -11.327 -12.263 1.00 93.69 212 VAL A C 1
ATOM 1638 O O . VAL A 1 212 ? -3.754 -10.687 -12.291 1.00 93.69 212 VAL A O 1
ATOM 1641 N N . LYS A 1 213 ? -2.700 -12.645 -12.045 1.00 90.81 213 LYS A N 1
ATOM 1642 C CA . LYS A 1 213 ? -3.927 -13.366 -11.683 1.00 90.81 213 LYS A CA 1
ATOM 1643 C C . LYS A 1 213 ? -4.406 -12.901 -10.297 1.00 90.81 213 LYS A C 1
ATOM 1645 O O . LYS A 1 213 ? -3.558 -12.718 -9.424 1.00 90.81 213 LYS A O 1
ATOM 1650 N N . PRO A 1 214 ? -5.724 -12.789 -10.048 1.00 85.62 214 PRO A N 1
ATOM 1651 C CA . PRO A 1 214 ? -6.244 -12.449 -8.725 1.00 85.62 214 PRO A CA 1
ATOM 1652 C C . PRO A 1 214 ? -5.651 -13.337 -7.625 1.00 85.62 214 PRO A C 1
ATOM 1654 O O . PRO A 1 214 ? -5.605 -14.562 -7.759 1.00 85.62 214 PRO A O 1
ATOM 1657 N N . GLY A 1 215 ? -5.163 -12.714 -6.550 1.00 81.25 215 GLY A N 1
ATOM 1658 C CA . GLY A 1 215 ? -4.506 -13.404 -5.436 1.00 81.25 215 GLY A CA 1
ATOM 1659 C C . GLY A 1 215 ? -3.070 -13.888 -5.693 1.00 81.25 215 GLY A C 1
ATOM 1660 O O . GLY A 1 215 ? -2.401 -14.275 -4.733 1.00 81.25 215 GLY A O 1
ATOM 1661 N N . ALA A 1 216 ? -2.554 -13.835 -6.926 1.00 87.69 216 ALA A N 1
ATOM 1662 C CA . ALA A 1 216 ? -1.149 -14.136 -7.201 1.00 87.69 216 ALA A CA 1
ATOM 1663 C C . ALA A 1 216 ? -0.218 -13.086 -6.573 1.00 87.69 216 ALA A C 1
ATOM 1665 O O . ALA A 1 216 ? -0.649 -12.002 -6.180 1.00 87.69 216 ALA A O 1
ATOM 1666 N N . ARG A 1 217 ? 1.070 -13.427 -6.463 1.00 90.94 217 ARG A N 1
ATOM 1667 C CA . ARG A 1 217 ? 2.087 -12.481 -5.995 1.00 90.94 217 ARG A CA 1
ATOM 1668 C C . ARG A 1 217 ? 2.439 -11.465 -7.076 1.00 90.94 217 ARG A C 1
ATOM 1670 O O . ARG A 1 217 ? 2.441 -11.807 -8.259 1.00 90.94 217 ARG A O 1
ATOM 1677 N N . MET A 1 218 ? 2.811 -10.260 -6.652 1.00 95.31 218 MET A N 1
ATOM 1678 C CA . MET A 1 218 ? 3.343 -9.239 -7.560 1.00 95.31 218 MET A CA 1
ATOM 1679 C C . MET A 1 218 ? 4.644 -9.725 -8.228 1.00 95.31 218 MET A C 1
ATOM 1681 O O . MET A 1 218 ? 5.463 -10.361 -7.551 1.00 95.31 218 MET A O 1
ATOM 1685 N N . PRO A 1 219 ? 4.869 -9.453 -9.530 1.00 96.19 219 PRO A N 1
ATOM 1686 C CA . PRO A 1 219 ? 6.020 -9.991 -10.245 1.00 96.19 219 PRO A CA 1
ATOM 1687 C C . PRO A 1 219 ? 7.322 -9.420 -9.693 1.00 96.19 219 PRO A C 1
ATOM 1689 O O . PRO A 1 219 ? 7.388 -8.233 -9.373 1.00 96.19 219 PRO A O 1
ATOM 1692 N N . ALA A 1 220 ? 8.359 -10.250 -9.597 1.00 96.12 220 ALA A N 1
ATOM 1693 C CA . ALA A 1 220 ? 9.695 -9.804 -9.226 1.00 96.12 220 ALA A CA 1
ATOM 1694 C C . ALA A 1 220 ? 10.492 -9.408 -10.476 1.00 96.12 220 ALA A C 1
ATOM 1696 O O . ALA A 1 220 ? 10.398 -10.058 -11.518 1.00 96.12 220 ALA A O 1
ATOM 1697 N N . PHE A 1 221 ? 11.320 -8.373 -10.347 1.00 95.12 221 PHE A N 1
ATOM 1698 C CA . PHE A 1 221 ? 12.201 -7.911 -11.417 1.00 95.12 221 PHE A CA 1
ATOM 1699 C C . PHE A 1 221 ? 13.653 -7.906 -10.958 1.00 95.12 221 PHE A C 1
ATOM 1701 O O . PHE A 1 221 ? 13.956 -7.623 -9.797 1.00 95.12 221 PHE A O 1
ATOM 1708 N N . GLU A 1 222 ? 14.558 -8.210 -11.883 1.00 93.12 222 GLU A N 1
ATOM 1709 C CA . GLU A 1 222 ? 15.992 -8.161 -11.627 1.00 93.12 222 GLU A CA 1
ATOM 1710 C C . GLU A 1 222 ? 16.415 -6.762 -11.153 1.00 93.12 222 GLU A C 1
ATOM 1712 O O . GLU A 1 222 ? 15.923 -5.742 -11.634 1.00 93.12 222 GLU A O 1
ATOM 1717 N N . GLY A 1 223 ? 17.291 -6.709 -10.146 1.00 93.75 223 GLY A N 1
ATOM 1718 C CA . GLY A 1 223 ? 17.740 -5.456 -9.534 1.00 93.75 223 GLY A CA 1
ATOM 1719 C C . GLY A 1 223 ? 16.729 -4.796 -8.586 1.00 93.75 223 GLY A C 1
ATOM 1720 O O . GLY A 1 223 ? 17.131 -3.921 -7.810 1.00 93.75 223 GLY A O 1
ATOM 1721 N N . CYS A 1 224 ? 15.469 -5.245 -8.567 1.00 96.31 224 CYS A N 1
ATOM 1722 C CA . CYS A 1 224 ? 14.410 -4.730 -7.705 1.00 96.31 224 CYS A CA 1
ATOM 1723 C C . CYS A 1 224 ? 14.156 -5.626 -6.486 1.00 96.31 224 CYS A C 1
ATOM 1725 O O . CYS A 1 224 ? 13.857 -6.814 -6.594 1.00 96.31 224 CYS A O 1
ATOM 1727 N N . LYS A 1 225 ? 14.161 -5.024 -5.297 1.00 96.44 225 LYS A N 1
ATOM 1728 C CA . LYS A 1 225 ? 13.444 -5.565 -4.148 1.00 96.44 225 LYS A CA 1
ATOM 1729 C C . LYS A 1 225 ? 11.955 -5.327 -4.389 1.00 96.44 225 LYS A C 1
ATOM 1731 O O . LYS A 1 225 ? 11.544 -4.193 -4.621 1.00 96.44 225 LYS A O 1
ATOM 1736 N N . THR A 1 226 ? 11.172 -6.396 -4.319 1.00 95.69 226 THR A N 1
ATOM 1737 C CA . THR A 1 226 ? 9.717 -6.345 -4.491 1.00 95.69 226 THR A CA 1
ATOM 1738 C C . THR A 1 226 ? 9.050 -6.583 -3.149 1.00 95.69 226 THR A C 1
ATOM 1740 O O . THR A 1 226 ? 9.346 -7.564 -2.465 1.00 95.69 226 THR A O 1
ATOM 1743 N N . GLU A 1 227 ? 8.158 -5.683 -2.760 1.00 95.88 227 GLU A N 1
ATOM 1744 C CA . GLU A 1 227 ? 7.269 -5.883 -1.624 1.00 95.88 227 GLU A CA 1
ATOM 1745 C C . GLU A 1 227 ? 5.835 -5.978 -2.132 1.00 95.88 227 GLU A C 1
ATOM 1747 O O . GLU A 1 227 ? 5.387 -5.119 -2.881 1.00 95.88 227 GLU A O 1
ATOM 1752 N N . ASP A 1 228 ? 5.121 -7.017 -1.717 1.00 94.81 228 ASP A N 1
ATOM 1753 C CA . ASP A 1 228 ? 3.754 -7.288 -2.147 1.00 94.81 228 ASP A CA 1
ATOM 1754 C C . ASP A 1 228 ? 2.780 -6.869 -1.043 1.00 94.81 228 ASP A C 1
ATOM 1756 O O . ASP A 1 228 ? 2.777 -7.448 0.047 1.00 94.81 228 ASP A O 1
ATOM 1760 N N . TRP A 1 229 ? 2.032 -5.800 -1.297 1.00 95.81 229 TRP A N 1
ATOM 1761 C CA . TRP A 1 229 ? 1.149 -5.165 -0.330 1.00 95.81 229 TRP A CA 1
ATOM 1762 C C . TRP A 1 229 ? -0.307 -5.438 -0.704 1.00 95.81 229 TRP A C 1
ATOM 1764 O O . TRP A 1 229 ? -0.702 -5.401 -1.871 1.00 95.81 229 TRP A O 1
ATOM 1774 N N . SER A 1 230 ? -1.111 -5.689 0.320 1.00 94.56 230 SER A N 1
ATOM 1775 C CA . SER A 1 230 ? -2.561 -5.819 0.215 1.00 94.56 230 SER A CA 1
ATOM 1776 C C . SER A 1 230 ? -3.206 -4.446 0.055 1.00 94.56 230 SER A C 1
ATOM 1778 O O . SER A 1 230 ? -2.746 -3.480 0.666 1.00 94.56 230 SER A O 1
ATOM 1780 N N . VAL A 1 231 ? -4.287 -4.355 -0.721 1.00 95.38 231 VAL A N 1
ATOM 1781 C CA . VAL A 1 231 ? -5.114 -3.145 -0.794 1.00 95.38 231 VAL A CA 1
ATOM 1782 C C . VAL A 1 231 ? -6.466 -3.416 -0.141 1.00 95.38 231 VAL A C 1
ATOM 1784 O O . VAL A 1 231 ? -7.198 -4.324 -0.539 1.00 95.38 231 VAL A O 1
ATOM 1787 N N . LEU A 1 232 ? -6.783 -2.627 0.884 1.00 96.88 232 LEU A N 1
ATOM 1788 C CA . LEU A 1 232 ? -8.018 -2.743 1.662 1.00 96.88 232 LEU A CA 1
ATOM 1789 C C . LEU A 1 232 ? -8.954 -1.590 1.309 1.00 96.88 232 LEU A C 1
ATOM 1791 O O . LEU A 1 232 ? -8.517 -0.436 1.310 1.00 96.88 232 LEU A O 1
ATOM 1795 N N . PHE A 1 233 ? -10.239 -1.864 1.088 1.00 97.56 233 PHE A N 1
ATOM 1796 C CA . PHE A 1 233 ? -11.234 -0.806 0.919 1.00 97.56 233 PHE A CA 1
ATOM 1797 C C . PHE A 1 233 ? -11.663 -0.291 2.283 1.00 97.56 233 PHE A C 1
ATOM 1799 O O . PHE A 1 233 ? -12.121 -1.052 3.132 1.00 97.56 233 PHE A O 1
ATOM 1806 N N . VAL A 1 234 ? -11.550 1.016 2.489 1.00 98.12 234 VAL A N 1
ATOM 1807 C CA . VAL A 1 234 ? -11.980 1.708 3.701 1.00 98.12 234 VAL A CA 1
ATOM 1808 C C . VAL A 1 234 ? -13.339 2.337 3.446 1.00 98.12 234 VAL A C 1
ATOM 1810 O O . VAL A 1 234 ? -13.464 3.356 2.763 1.00 98.12 234 VAL A O 1
ATOM 1813 N N . VAL A 1 235 ? -14.371 1.741 4.032 1.00 98.06 235 VAL A N 1
ATOM 1814 C CA . VAL A 1 235 ? -15.767 2.178 3.869 1.00 98.06 235 VAL A CA 1
ATOM 1815 C C . VAL A 1 235 ? -16.252 3.045 5.030 1.00 98.06 235 VAL A C 1
ATOM 1817 O O . VAL A 1 235 ? -17.309 3.675 4.951 1.00 98.06 235 VAL A O 1
ATOM 1820 N N . GLY A 1 236 ? -15.477 3.113 6.112 1.00 97.62 236 GLY A N 1
ATOM 1821 C CA . GLY A 1 236 ? -15.793 3.923 7.278 1.00 97.62 236 GLY A CA 1
ATOM 1822 C C . GLY A 1 236 ? -14.581 4.199 8.156 1.00 97.62 236 GLY A C 1
ATOM 1823 O O . GLY A 1 236 ? -13.588 3.475 8.126 1.00 97.62 236 GLY A O 1
ATOM 1824 N N . VAL A 1 237 ? -14.680 5.246 8.965 1.00 96.69 237 VAL A N 1
ATOM 1825 C CA . VAL A 1 237 ? -13.672 5.620 9.960 1.00 96.69 237 VAL A CA 1
ATOM 1826 C C . VAL A 1 237 ? -14.363 5.973 11.268 1.00 96.69 237 VAL A C 1
ATOM 1828 O O . VAL A 1 237 ? -15.482 6.487 11.255 1.00 96.69 237 VAL A O 1
ATOM 1831 N N . GLU A 1 238 ? -13.731 5.675 12.397 1.00 94.25 238 GLU A N 1
ATOM 1832 C CA . GLU A 1 238 ? -14.265 6.043 13.708 1.00 94.25 238 GLU A CA 1
ATOM 1833 C C . GLU A 1 238 ? -14.502 7.561 13.810 1.00 94.25 238 GLU A C 1
ATOM 1835 O O . GLU A 1 238 ? -13.617 8.366 13.475 1.00 94.25 238 GLU A O 1
ATOM 1840 N N . ALA A 1 239 ? -15.722 7.913 14.230 1.00 84.50 239 ALA A N 1
ATOM 1841 C CA . ALA A 1 239 ? -16.213 9.283 14.375 1.00 84.50 239 ALA A CA 1
ATOM 1842 C C . ALA A 1 239 ? -15.634 9.953 15.623 1.00 84.50 239 ALA A C 1
ATOM 1844 O O . ALA A 1 239 ? -15.572 9.314 16.694 1.00 84.50 239 ALA A O 1
#

Radius of gyration: 30.59 Å; chains: 1; bounding box: 45×95×87 Å

Secondary structure (DSSP, 8-state):
--------------------------------------------------EEEEEEEEEEEE-S-TT-SEES-GGG-EEESS-SSTT-EEGGGHHHHTGGGTTB-TTS-B-BTTBEEEETTSEEEPPPEEPP-SEEEEETTEEEEEESEEEEEEE-SSS-EEEEEEETTS-EEESSS-TTTTS-TT-EEEEEEE-TT------GGGGGG-SPPTTPPPPP-TTEEEEEEEEEEEEEEE-

Foldseek 3Di:
DDDDDDDDDDDDDDDDDDDDDDDDDDDDDDDDDPPPPPPPPPDDDPPPFDKDFDVVWKKKFAFDDQQDQKDFDLQVIFIGPDDFVVQFDALLCCVPAAVVVPQAHPNGAGDDQQKWKAALQRTTTHDGHGDDAFDWDDDDPDTDGPGQWWWFFWALVDDDTWIWIHGVRGIIGTPDGGNNGRFVQRTKMKIKHFDPPAGGGRHSVLSVCDNDDRNDFDDDDPRIDIGITGMIITRIITD

Organism: NCBI:txid1460289

pLDDT: mean 84.61, std 21.05, range [33.66, 98.69]

Sequence (239 aa):
MRDLIRGATIGVGRRFAITALAYSMPGFLATAYDSRRITAAAAAEDVKLKFKRLSPIQFIAAKGDPDASSGTGAEKWGLWREDPGPRGVYLRDYEKKLAGKGNVAPAGWSVDPRRFYVEEHGLIMEVPGPLPLQKFEREGETMKVVAPERRYVVTGDREVTSILTVQSDGRWNLSKGTLYDVTHLPCRTGVYTPTAAGSCKPLESMQAQFPVKPGARMPAFEGCKTEDWSVLFVVGVEA